Protein AF-A0AA90TBT5-F1 (afdb_monomer)

Radius of gyration: 23.02 Å; Cα contacts (8 Å, |Δi|>4): 401; chains: 1; bounding box: 60×41×62 Å

Foldseek 3Di:
DDFDDPVCLVQFEKFKKFWAQPVVRATAEIDIDGGGVQVVVLVVLVVDPDDAPVSVSSVVCVVVVHHIDMDTPDTPDHPVVNLVVRLAVLLQCPPPVNVVRHNYRPPDNGQCCPPPGDDDPVVVCLQVVAAAQPLPPDPWKEKEFELQPQCSVDPDLLVSQFWFADDDQVLQQRGQWYFYDYPQFTAWIWGFDPVGWDADPPDPDRGIGTDTDTDPPPVVCVNGHSHGYPDDDPPPPHRIDISD

Nearest PDB structures (foldseek):
  4rb4-assembly1_D  TM=5.861E-01  e=3.714E+00  Escherichia coli DEC13E
  4rb4-assembly1_B  TM=5.733E-01  e=3.493E+00  Escherichia coli DEC13E
  5zwo-assembly1_D  TM=4.087E-01  e=2.142E+00  Saccharomyces cerevisiae S288C
  4rap-assembly1_A  TM=5.956E-01  e=6.845E+00  Escherichia coli ETEC H10407
  5yww-assembly1_A  TM=4.067E-01  e=5.360E+00  Saccharolobus islandicus REY15A

pLDDT: mean 84.45, std 13.08, range [40.78, 98.0]

Mean predicted aligned error: 10.63 Å

Secondary structure (DSSP, 8-state):
-----HHHHHHS-EEEEEEE-TTT--EEEEEEESTTHHHHHHHHTTT--S--HHHHHHHHHHHTT---EEEEEEEEE-HHHHHHHHHHHHHHHHSTTTGGGB----SS--TTHHHHS---HHHHHHHHSPPBP-SSS-SS-EEEEE-TTTGGG-S-HHHHHHSSB-S-HHHHHT-SEEEEEETTEEEEEEEE-TT-SEE-TTSSS--EE--EEE---HHHHHHHTTPBPPPPPTT---SEEEE-

Sequence (244 aa):
MEVFSQKTQESIGFYVYLLINPLDNKIFYVGKGQKNRVFEHAKASLLDLETNDKLDIIREIIAKGQKVKYYILRHGLSEKEAFIVESSFIDFLTFRDFKSVANITNIIAGHHQWDKGIKSVGEIEQIYNCKLLDIHNKPHKLLCININKTYHRYTDIYEATRKSWVLNPDKANEADYVVAEYKGIIRAIFKVNSRGWYFYSKDQYNRYCFEGNRVEEKEICELYLDKKLPDKLKGSANPIRYLY

Structure (mmCIF, N/CA/C/O backbone):
data_AF-A0AA90TBT5-F1
#
_entry.id   AF-A0AA90TBT5-F1
#
loop_
_atom_site.group_PDB
_atom_site.id
_atom_site.type_symbol
_atom_site.label_atom_id
_atom_site.label_alt_id
_atom_site.label_comp_id
_atom_site.label_asym_id
_atom_site.label_entity_id
_atom_site.label_seq_id
_atom_site.pdbx_PDB_ins_code
_atom_site.Cartn_x
_atom_site.Cartn_y
_atom_site.Cartn_z
_atom_site.occupancy
_atom_site.B_iso_or_equiv
_atom_site.auth_seq_id
_atom_site.auth_comp_id
_atom_site.auth_asym_id
_atom_site.auth_atom_id
_atom_site.pdbx_PDB_model_num
ATOM 1 N N . MET A 1 1 ? -19.663 9.485 28.641 1.00 61.34 1 MET A N 1
ATOM 2 C CA . MET A 1 1 ? -18.918 9.253 27.382 1.00 61.34 1 MET A CA 1
ATOM 3 C C . MET A 1 1 ? -18.390 7.837 27.396 1.00 61.34 1 MET A C 1
ATOM 5 O O . MET A 1 1 ? -17.915 7.421 28.442 1.00 61.34 1 MET A O 1
ATOM 9 N N . GLU A 1 2 ? -18.442 7.127 26.271 1.00 82.38 2 GLU A N 1
ATOM 10 C CA . GLU A 1 2 ? -17.718 5.858 26.154 1.00 82.38 2 GLU A CA 1
ATOM 11 C C . GLU A 1 2 ? -16.214 6.148 26.157 1.00 82.38 2 GLU A C 1
ATOM 13 O O . GLU A 1 2 ? -15.723 6.970 25.373 1.00 82.38 2 GLU A O 1
ATOM 18 N N . VAL A 1 3 ? -15.538 5.560 27.140 1.00 91.75 3 VAL A N 1
ATOM 19 C CA . VAL A 1 3 ? -14.092 5.571 27.363 1.00 91.75 3 VAL A CA 1
ATOM 20 C C . VAL A 1 3 ? -13.726 4.248 28.024 1.00 91.75 3 VAL A C 1
ATOM 22 O O . VAL A 1 3 ? -14.523 3.664 28.759 1.00 91.75 3 VAL A O 1
ATOM 25 N N . PHE A 1 4 ? -12.510 3.780 27.790 1.00 94.31 4 PHE A N 1
ATOM 26 C CA . PHE A 1 4 ? -11.966 2.651 28.523 1.00 94.31 4 PHE A CA 1
ATOM 27 C C . PHE A 1 4 ? -11.607 3.059 29.951 1.00 94.31 4 PHE A C 1
ATOM 29 O O . PHE A 1 4 ? -11.189 4.192 30.206 1.00 94.31 4 PHE A O 1
ATOM 36 N N . SER A 1 5 ? -11.701 2.105 30.880 1.00 95.88 5 SER A N 1
ATOM 37 C CA . SER A 1 5 ? -11.167 2.283 32.233 1.00 95.88 5 SER A CA 1
ATOM 38 C C . SER A 1 5 ? -9.661 2.562 32.188 1.00 95.88 5 SER A C 1
ATOM 40 O O . SER A 1 5 ? -8.983 2.144 31.246 1.00 95.88 5 SER A O 1
ATOM 42 N N . GLN A 1 6 ? -9.117 3.228 33.207 1.00 95.50 6 GLN A N 1
ATOM 43 C CA . GLN A 1 6 ? -7.681 3.515 33.272 1.00 95.50 6 GLN A CA 1
ATOM 44 C C . GLN A 1 6 ? -6.831 2.238 33.153 1.00 95.50 6 GLN A C 1
ATOM 46 O O . GLN A 1 6 ? -5.957 2.161 32.293 1.00 95.50 6 GLN A O 1
ATOM 51 N N . LYS A 1 7 ? -7.182 1.192 33.913 1.00 96.62 7 LYS A N 1
ATOM 52 C CA . LYS A 1 7 ? -6.514 -0.117 33.848 1.00 96.62 7 LYS A CA 1
ATOM 53 C C . LYS A 1 7 ? -6.535 -0.709 32.437 1.00 96.62 7 LYS A C 1
ATOM 55 O O . LYS A 1 7 ? -5.543 -1.271 31.975 1.00 96.62 7 LYS A O 1
ATOM 60 N N . THR A 1 8 ? -7.657 -0.575 31.729 1.00 96.44 8 THR A N 1
ATOM 61 C CA . THR A 1 8 ? -7.766 -1.022 30.335 1.00 96.44 8 THR A CA 1
ATOM 62 C C . THR A 1 8 ? -6.864 -0.198 29.423 1.00 96.44 8 THR A C 1
ATOM 64 O O . THR A 1 8 ? -6.151 -0.784 28.619 1.00 96.44 8 THR A O 1
ATOM 67 N N . GLN A 1 9 ? -6.850 1.132 29.550 1.00 95.62 9 GLN A N 1
ATOM 68 C CA . GLN A 1 9 ? -5.999 2.004 28.729 1.00 95.62 9 GLN A CA 1
ATOM 69 C C . GLN A 1 9 ? -4.506 1.687 28.890 1.00 95.62 9 GLN A C 1
ATOM 71 O O . GLN A 1 9 ? -3.767 1.749 27.909 1.00 95.62 9 GLN A O 1
ATOM 76 N N . GLU A 1 10 ? -4.083 1.328 30.102 1.00 94.50 10 GLU A N 1
ATOM 77 C CA . GLU A 1 10 ? -2.707 0.925 30.416 1.00 94.50 10 GLU A CA 1
ATOM 78 C C . GLU A 1 10 ? -2.367 -0.472 29.867 1.00 94.50 10 GLU A C 1
ATOM 80 O O . GLU A 1 10 ? -1.241 -0.702 29.436 1.00 94.50 10 GLU A O 1
ATOM 85 N N . SER A 1 11 ? -3.340 -1.390 29.820 1.00 96.31 11 SER A N 1
ATOM 86 C CA . SER A 1 11 ? -3.105 -2.799 29.459 1.00 96.31 11 SER A CA 1
ATOM 87 C C . SER A 1 11 ? -3.357 -3.135 27.985 1.00 96.31 11 SER A C 1
ATOM 89 O O . SER A 1 11 ? -2.813 -4.111 27.477 1.00 96.31 11 SER A O 1
ATOM 91 N N . ILE A 1 12 ? -4.216 -2.381 27.286 1.00 95.56 12 ILE A N 1
ATOM 92 C CA . ILE A 1 12 ? -4.739 -2.780 25.965 1.00 95.56 12 ILE A CA 1
ATOM 93 C C . ILE A 1 12 ? -3.672 -2.778 24.856 1.00 95.56 12 ILE A C 1
ATOM 95 O O . ILE A 1 12 ? -3.877 -3.408 23.819 1.00 95.56 12 ILE A O 1
ATOM 99 N N . GLY A 1 13 ? -2.541 -2.090 25.059 1.00 96.38 13 GLY A N 1
ATOM 100 C CA . GLY A 1 13 ? -1.515 -1.897 24.031 1.00 96.38 13 GLY A CA 1
ATOM 101 C C . GLY A 1 13 ? -2.061 -1.191 22.784 1.00 96.38 13 GLY A C 1
ATOM 102 O O . GLY A 1 13 ? -3.056 -0.461 22.857 1.00 96.38 13 GLY A O 1
ATOM 103 N N . PHE A 1 14 ? -1.424 -1.409 21.630 1.00 97.62 14 PHE A N 1
ATOM 104 C CA . PHE A 1 14 ? -2.055 -1.076 20.353 1.00 97.62 14 PHE A CA 1
ATOM 105 C C . PHE A 1 14 ? -3.111 -2.125 20.004 1.00 97.62 14 PHE A C 1
ATOM 107 O O . PHE A 1 14 ? -3.017 -3.302 20.365 1.00 97.62 14 PHE A O 1
ATOM 114 N N . TYR A 1 15 ? -4.129 -1.687 19.279 1.00 97.56 15 TYR A N 1
ATOM 115 C CA . TYR A 1 15 ? -5.233 -2.528 18.855 1.00 97.56 15 TYR A CA 1
ATOM 116 C C . TYR A 1 15 ? -5.754 -2.107 17.483 1.00 97.56 15 TYR A C 1
ATOM 118 O O . TYR A 1 15 ? -5.554 -0.973 17.047 1.00 97.56 15 TYR A O 1
ATOM 126 N N . VAL A 1 16 ? -6.457 -3.024 16.825 1.00 96.75 16 VAL A N 1
ATOM 127 C CA . VAL A 1 16 ? -7.258 -2.765 15.623 1.00 96.75 16 VAL A CA 1
ATOM 128 C C . VAL A 1 16 ? -8.728 -2.860 16.004 1.00 96.75 16 VAL A C 1
ATOM 130 O O . VAL A 1 16 ? -9.118 -3.741 16.773 1.00 96.75 16 VAL A O 1
ATOM 133 N N . TYR A 1 17 ? -9.539 -1.938 15.500 1.00 94.88 17 TYR A N 1
ATOM 134 C CA . TYR A 1 17 ? -10.958 -1.822 15.800 1.00 94.88 17 TYR A CA 1
ATOM 135 C C . TYR A 1 17 ? -11.800 -1.690 14.531 1.00 94.88 17 TYR A C 1
ATOM 137 O O . TYR A 1 17 ? -11.321 -1.255 13.483 1.00 94.88 17 TYR A O 1
ATOM 145 N N . LEU A 1 18 ? -13.072 -2.060 14.658 1.00 93.44 18 LEU A N 1
ATOM 146 C CA . LEU A 1 18 ? -14.101 -1.953 13.630 1.00 93.44 18 LEU A CA 1
ATOM 147 C C . LEU A 1 18 ? -15.194 -0.993 14.102 1.00 93.44 18 LEU A C 1
ATOM 149 O O . LEU A 1 18 ? -15.598 -1.049 15.269 1.00 93.44 18 LEU A O 1
ATOM 153 N N . LEU A 1 19 ? -15.702 -0.168 13.186 1.00 91.94 19 LEU A N 1
ATOM 154 C CA . LEU A 1 19 ? -16.969 0.542 13.359 1.00 91.94 19 LEU A CA 1
ATOM 155 C C . LEU A 1 19 ? -18.039 -0.131 12.500 1.00 91.94 19 LEU A C 1
ATOM 157 O O . LEU A 1 19 ? -17.840 -0.355 11.301 1.00 91.94 19 LEU A O 1
ATOM 161 N N . ILE A 1 20 ? -19.165 -0.457 13.130 1.00 91.25 20 ILE A N 1
ATOM 162 C CA . ILE A 1 20 ? -20.284 -1.156 12.495 1.00 91.25 20 ILE A CA 1
ATOM 163 C C . ILE A 1 20 ? -21.518 -0.261 12.524 1.00 91.25 20 ILE A C 1
ATOM 165 O O . ILE A 1 20 ? -21.861 0.313 13.566 1.00 91.25 20 ILE A O 1
ATOM 169 N N . ASN A 1 21 ? -22.186 -0.157 11.376 1.00 91.12 21 ASN A N 1
ATOM 170 C CA . ASN A 1 21 ? -23.449 0.550 11.256 1.00 91.12 21 ASN A CA 1
ATOM 171 C C . ASN A 1 21 ? -24.550 -0.335 11.870 1.00 91.12 21 ASN A C 1
ATOM 173 O O . ASN A 1 21 ? -24.784 -1.441 11.388 1.00 91.12 21 ASN A O 1
ATOM 177 N N . PRO A 1 22 ? -25.222 0.088 12.955 1.00 92.50 22 PRO A N 1
ATOM 178 C CA . PRO A 1 22 ? -26.249 -0.722 13.606 1.00 92.50 22 PRO A CA 1
ATOM 179 C C . PRO A 1 22 ? -27.507 -0.930 12.748 1.00 92.50 22 PRO A C 1
ATOM 181 O O . PRO A 1 22 ? -28.301 -1.804 13.084 1.00 92.50 22 PRO A O 1
ATOM 184 N N . LEU A 1 23 ? -27.701 -0.142 11.684 1.00 90.88 23 LEU A N 1
ATOM 185 C CA . LEU A 1 23 ? -28.895 -0.175 10.834 1.00 90.88 23 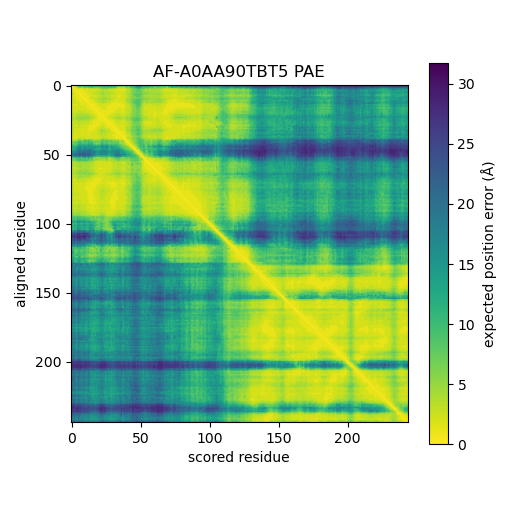LEU A CA 1
ATOM 186 C C . LEU A 1 23 ? -28.881 -1.356 9.855 1.00 90.88 23 LEU A C 1
ATOM 188 O O . LEU A 1 23 ? -29.928 -1.940 9.595 1.00 90.88 23 LEU A O 1
ATOM 192 N N . ASP A 1 24 ? -27.705 -1.718 9.337 1.00 90.19 24 ASP A N 1
ATOM 193 C CA . ASP A 1 24 ? -27.509 -2.825 8.388 1.00 90.19 24 ASP A CA 1
ATOM 194 C C . ASP A 1 24 ? -26.504 -3.885 8.883 1.00 90.19 24 ASP A C 1
ATOM 196 O O . ASP A 1 24 ? -26.284 -4.897 8.220 1.00 90.19 24 ASP A O 1
ATOM 200 N N . ASN A 1 25 ? -25.912 -3.671 10.064 1.00 89.06 25 ASN A N 1
ATOM 201 C CA . ASN A 1 25 ? -24.849 -4.478 10.668 1.00 89.06 25 ASN A CA 1
ATOM 202 C C . ASN A 1 25 ? -23.606 -4.663 9.780 1.00 89.06 25 ASN A C 1
ATOM 204 O O . ASN A 1 25 ? -22.862 -5.629 9.963 1.00 89.06 25 ASN A O 1
ATOM 208 N N . LYS A 1 26 ? -23.332 -3.730 8.861 1.00 89.31 26 LYS A N 1
ATOM 209 C CA . LYS A 1 26 ? -22.123 -3.761 8.031 1.00 89.31 26 LYS A CA 1
ATOM 210 C C . LYS A 1 26 ? -20.971 -2.997 8.664 1.00 89.31 26 LYS A C 1
ATOM 212 O O . LYS A 1 26 ? -21.142 -1.952 9.296 1.00 89.31 26 LYS A O 1
ATOM 217 N N . ILE A 1 27 ? -19.765 -3.521 8.453 1.00 90.38 27 ILE A N 1
ATOM 218 C CA . ILE A 1 27 ? -18.524 -2.813 8.769 1.00 90.38 27 ILE A CA 1
ATOM 219 C C . ILE A 1 27 ? -18.400 -1.647 7.787 1.00 90.38 27 ILE A C 1
ATOM 221 O O . ILE A 1 27 ? -18.460 -1.859 6.574 1.00 90.38 27 ILE A O 1
ATOM 225 N N . PHE A 1 28 ? -18.209 -0.436 8.310 1.00 88.69 28 PHE A N 1
ATOM 226 C CA . PHE A 1 28 ? -17.965 0.751 7.485 1.00 88.69 28 PHE A CA 1
ATOM 227 C C . PHE A 1 28 ? -16.598 1.393 7.731 1.00 88.69 28 PHE A C 1
ATOM 229 O O . PHE A 1 28 ? -16.160 2.221 6.939 1.00 88.69 28 PHE A O 1
ATOM 236 N N . TYR A 1 29 ? -15.887 1.002 8.792 1.00 88.88 29 TYR A N 1
ATOM 237 C CA . TYR A 1 29 ? -14.548 1.519 9.060 1.00 88.88 29 TYR A CA 1
ATOM 238 C C . TYR A 1 29 ? -13.678 0.508 9.804 1.00 88.88 29 TYR A C 1
ATOM 240 O O . TYR A 1 29 ? -14.147 -0.171 10.722 1.00 88.88 29 TYR A O 1
ATOM 248 N N . VAL A 1 30 ? -12.398 0.465 9.439 1.00 91.19 30 VAL A N 1
ATOM 249 C CA . VAL A 1 30 ? -11.336 -0.252 10.160 1.00 91.19 30 VAL A CA 1
ATOM 250 C C . VAL A 1 30 ? -10.255 0.746 10.536 1.00 91.19 30 VAL A C 1
ATOM 252 O O . VAL A 1 30 ? -9.852 1.554 9.701 1.00 91.19 30 VAL A O 1
ATOM 255 N N . GLY A 1 31 ? -9.769 0.690 11.772 1.00 90.81 31 GLY A N 1
ATOM 256 C CA . GLY A 1 31 ? -8.673 1.551 12.202 1.00 90.81 31 GLY A CA 1
ATOM 257 C C . GLY A 1 31 ? -7.796 0.916 13.268 1.00 90.81 31 GLY A C 1
ATOM 258 O O . GLY A 1 31 ? -8.235 0.032 14.004 1.00 90.81 31 GLY A O 1
ATOM 259 N N . LYS A 1 32 ? -6.561 1.399 13.403 1.00 93.56 32 LYS A N 1
ATOM 260 C CA . LYS A 1 32 ? -5.702 1.117 14.561 1.00 93.56 32 LYS A CA 1
ATOM 261 C C . LYS A 1 32 ? -5.731 2.233 15.599 1.00 93.56 32 LYS A C 1
ATOM 263 O O . LYS A 1 32 ? -5.906 3.420 15.289 1.00 93.56 32 LYS A O 1
ATOM 268 N N . GLY A 1 33 ? -5.509 1.870 16.857 1.00 93.44 33 GLY A N 1
ATOM 269 C CA . GLY A 1 33 ? -5.370 2.848 17.920 1.00 93.44 33 GLY A CA 1
ATOM 270 C C . GLY A 1 33 ? -4.787 2.344 19.225 1.00 93.44 33 GLY A C 1
ATOM 271 O O . GLY A 1 33 ? -4.387 1.193 19.352 1.00 93.44 33 GLY A O 1
ATOM 272 N N . GLN A 1 34 ? -4.711 3.269 20.177 1.00 94.62 34 GLN A N 1
ATOM 273 C CA . GLN A 1 34 ? -4.265 3.058 21.548 1.00 94.62 34 GLN A CA 1
ATOM 274 C C . GLN A 1 34 ? -5.175 3.884 22.466 1.00 94.62 34 GLN A C 1
ATOM 276 O O . GLN A 1 34 ? -5.766 4.876 22.023 1.00 94.62 34 GLN A O 1
ATOM 281 N N . LYS A 1 35 ? -5.305 3.489 23.738 1.00 94.06 35 LYS A N 1
ATOM 282 C CA . LYS A 1 35 ? -6.181 4.159 24.717 1.00 94.06 35 LYS A CA 1
ATOM 283 C C . LYS A 1 35 ? -7.597 4.345 24.140 1.00 94.06 35 LYS A C 1
ATOM 285 O O . LYS A 1 35 ? -8.161 3.392 23.611 1.00 94.06 35 LYS A O 1
ATOM 290 N N . ASN A 1 36 ? -8.159 5.552 24.186 1.00 93.94 36 ASN A N 1
ATOM 291 C CA . ASN A 1 36 ? -9.541 5.850 23.793 1.00 93.94 36 ASN A CA 1
ATOM 292 C C . ASN A 1 36 ? -9.740 6.193 22.309 1.00 93.94 36 ASN A C 1
ATOM 294 O O . ASN A 1 36 ? -10.838 6.610 21.937 1.00 93.94 36 ASN A O 1
ATOM 298 N N . ARG A 1 37 ? -8.729 5.993 21.453 1.00 90.69 37 ARG A N 1
ATOM 299 C CA . ARG A 1 37 ? -8.780 6.400 20.038 1.00 90.69 37 ARG A CA 1
ATOM 300 C C . ARG A 1 37 ? -10.013 5.890 19.283 1.00 90.69 37 ARG A C 1
ATOM 302 O O . ARG A 1 37 ? -10.565 6.637 18.483 1.00 90.69 37 ARG A O 1
ATOM 309 N N . VAL A 1 38 ? -10.475 4.667 19.561 1.00 90.56 38 VAL A N 1
ATOM 310 C CA . VAL A 1 38 ? -11.713 4.110 18.974 1.00 90.56 38 VAL A CA 1
ATOM 311 C C . VAL A 1 38 ? -12.943 4.997 19.213 1.00 90.56 38 VAL A C 1
ATOM 313 O O . VAL A 1 38 ? -13.759 5.171 18.312 1.00 90.56 38 VAL A O 1
ATOM 316 N N . PHE A 1 39 ? -13.046 5.619 20.391 1.00 89.19 39 PHE A N 1
ATOM 317 C CA . PHE A 1 39 ? -14.159 6.499 20.756 1.00 89.19 39 PHE A CA 1
ATOM 318 C C . PHE A 1 39 ? -13.947 7.935 20.273 1.00 89.19 39 PHE A C 1
ATOM 320 O O . PHE A 1 39 ? -14.907 8.625 19.943 1.00 89.19 39 PHE A O 1
ATOM 327 N N . GLU A 1 40 ? -12.700 8.410 20.254 1.00 82.25 40 GLU A N 1
ATOM 328 C CA . GLU A 1 40 ? -12.351 9.749 19.762 1.00 82.25 40 GLU A CA 1
ATOM 329 C C . GLU A 1 40 ? -12.669 9.889 18.273 1.00 82.25 40 GLU A C 1
ATOM 331 O O . GLU A 1 40 ? -13.201 10.914 17.851 1.00 82.25 40 GLU A O 1
ATOM 336 N N . HIS A 1 41 ? -12.423 8.837 17.489 1.00 68.38 41 HIS A N 1
ATOM 337 C CA . HIS A 1 41 ? -12.632 8.857 16.044 1.00 68.38 41 HIS A CA 1
ATOM 338 C C . HIS A 1 41 ? -14.106 9.040 15.647 1.00 68.38 41 HIS A C 1
ATOM 340 O O . HIS A 1 41 ? -14.392 9.703 14.654 1.00 68.38 41 HIS A O 1
ATOM 346 N N . ALA A 1 42 ? -15.033 8.503 16.447 1.00 65.12 42 ALA A N 1
ATOM 347 C CA . ALA A 1 42 ? -16.475 8.691 16.275 1.00 65.12 42 ALA A CA 1
ATOM 348 C C . ALA A 1 42 ? -17.022 9.972 16.934 1.00 65.12 42 ALA A C 1
ATOM 350 O O . ALA A 1 42 ? -18.201 10.291 16.781 1.00 65.12 42 ALA A O 1
ATOM 351 N N . LYS A 1 43 ? -16.193 10.708 17.687 1.00 66.88 43 LYS A N 1
ATOM 352 C CA . LYS A 1 43 ? -16.553 12.013 18.267 1.00 66.88 43 LYS A CA 1
ATOM 353 C C . LYS A 1 43 ? -16.047 13.177 17.432 1.00 66.88 43 LYS A C 1
ATOM 355 O O . LYS A 1 43 ? -16.790 14.134 17.253 1.00 66.88 43 LYS A O 1
ATOM 360 N N . ALA A 1 44 ? -14.821 13.094 16.908 1.00 59.75 44 ALA A N 1
ATOM 361 C CA . ALA A 1 44 ? -14.264 14.106 16.005 1.00 59.75 44 ALA A CA 1
ATOM 362 C C . ALA A 1 44 ? -15.210 14.380 14.822 1.00 59.75 44 ALA A C 1
ATOM 364 O O . ALA A 1 44 ? -15.381 15.517 14.403 1.00 59.75 44 ALA A O 1
ATOM 365 N N . SER A 1 45 ? -15.939 13.349 14.393 1.00 53.62 45 SER A N 1
ATOM 366 C CA . SER A 1 45 ? -16.973 13.400 13.364 1.00 53.62 45 SER A CA 1
ATOM 367 C C . SER A 1 45 ? -18.196 14.282 13.641 1.00 53.62 45 SER A C 1
ATOM 369 O O . SER A 1 45 ? -18.951 14.561 12.714 1.00 53.62 45 SER A O 1
ATOM 371 N N . LEU A 1 46 ? -18.426 14.697 14.890 1.00 55.59 46 LEU A N 1
ATOM 372 C CA . LEU A 1 46 ? -19.533 15.587 15.268 1.00 55.59 46 LEU A CA 1
ATOM 373 C C . LEU A 1 46 ? -19.161 17.073 15.212 1.00 55.59 46 LEU A C 1
ATOM 375 O O . LEU A 1 46 ? -20.053 17.913 15.190 1.00 55.59 46 LEU A O 1
ATOM 379 N N . LEU A 1 47 ? -17.865 17.388 15.235 1.00 55.31 47 LEU A N 1
ATOM 380 C CA . LEU A 1 47 ? -17.348 18.759 15.289 1.00 55.31 47 LEU A CA 1
ATOM 381 C C . LEU A 1 47 ? -16.817 19.240 13.935 1.00 55.31 47 LEU A C 1
ATOM 383 O O . LEU A 1 47 ? -16.631 20.439 13.749 1.00 55.31 47 LEU A O 1
ATOM 387 N N . ASP A 1 48 ? -16.578 18.313 13.007 1.00 52.91 48 ASP A N 1
ATOM 388 C CA . ASP A 1 48 ? -15.995 18.603 11.704 1.00 52.91 48 ASP A CA 1
ATOM 389 C C . ASP A 1 48 ? -17.076 18.944 10.666 1.00 52.91 48 ASP A C 1
ATOM 391 O O . ASP A 1 48 ? -18.055 18.204 10.507 1.00 52.91 48 ASP A O 1
ATOM 395 N N . LEU A 1 49 ? -16.907 20.077 9.977 1.00 51.81 49 LEU A N 1
ATOM 396 C CA . LEU A 1 49 ? -17.806 20.563 8.917 1.00 51.81 49 LEU A CA 1
ATOM 397 C C . LEU A 1 49 ? -17.420 20.023 7.533 1.00 51.81 49 LEU A C 1
ATOM 399 O O . LEU A 1 49 ? -18.229 20.103 6.609 1.00 51.81 49 LEU A O 1
ATOM 403 N N . GLU A 1 50 ? -16.220 19.456 7.381 1.00 51.97 50 GLU A N 1
ATOM 404 C CA . GLU A 1 50 ? -15.810 18.810 6.135 1.00 51.97 50 GLU A CA 1
ATOM 405 C C . GLU A 1 50 ? -16.603 17.513 5.906 1.00 51.97 50 GLU A C 1
ATOM 407 O O . GLU A 1 50 ? -16.922 16.768 6.836 1.00 51.97 50 GLU A O 1
ATOM 412 N N . THR A 1 51 ? -16.981 17.255 4.654 1.00 52.12 51 THR A N 1
ATOM 413 C CA . THR A 1 51 ? -17.695 16.041 4.246 1.00 52.12 51 THR A CA 1
ATOM 414 C C . THR A 1 51 ? -16.703 14.926 3.924 1.00 52.12 51 THR A C 1
ATOM 416 O O . THR A 1 51 ? -15.727 15.104 3.199 1.00 52.12 51 THR A O 1
ATOM 419 N N . ASN A 1 52 ? -16.952 13.749 4.486 1.00 66.44 52 ASN A N 1
ATOM 420 C CA . ASN A 1 52 ? -16.207 12.517 4.252 1.00 66.44 52 ASN A CA 1
ATOM 421 C C . ASN A 1 52 ? -17.205 11.371 4.451 1.00 66.44 52 ASN A C 1
ATOM 423 O O . ASN A 1 52 ? -17.911 11.376 5.458 1.00 66.44 52 ASN A O 1
ATOM 427 N N . ASP A 1 53 ? -17.226 10.386 3.548 1.00 72.19 53 ASP A N 1
ATOM 428 C CA . ASP A 1 53 ? -18.165 9.249 3.541 1.00 72.19 53 ASP A CA 1
ATOM 429 C C . ASP A 1 53 ? -18.363 8.587 4.922 1.00 72.19 53 ASP A C 1
ATOM 431 O O . ASP A 1 53 ? -19.469 8.204 5.301 1.00 72.19 53 ASP A O 1
ATOM 435 N N . LYS A 1 54 ? -17.300 8.493 5.730 1.00 77.31 54 LYS A N 1
ATOM 436 C CA . LYS A 1 54 ? -17.337 7.974 7.109 1.00 77.31 54 LYS A CA 1
ATOM 437 C C . LYS A 1 54 ? -18.218 8.822 8.030 1.00 77.31 54 LYS A C 1
ATOM 439 O O . LYS A 1 54 ? -18.930 8.290 8.879 1.00 77.31 54 LYS A O 1
ATOM 444 N N . LEU A 1 55 ? -18.091 10.144 7.926 1.00 77.38 55 LEU A N 1
ATOM 445 C CA . LEU A 1 55 ? -18.793 11.116 8.763 1.00 77.38 55 LEU A CA 1
ATOM 446 C C . LEU A 1 55 ? -20.286 11.087 8.477 1.00 77.38 55 LEU A C 1
ATOM 448 O O . LEU A 1 55 ? -21.085 11.130 9.410 1.00 77.38 55 LEU A O 1
ATOM 452 N N . ASP A 1 56 ? -20.647 10.949 7.207 1.00 82.75 56 ASP A N 1
ATOM 453 C CA . ASP A 1 56 ? -22.040 10.924 6.781 1.00 82.75 56 ASP A CA 1
ATOM 454 C C . ASP A 1 56 ? -22.758 9.675 7.302 1.00 82.75 56 ASP A C 1
ATOM 456 O O . ASP A 1 56 ? -23.862 9.792 7.837 1.00 82.75 56 ASP A O 1
ATOM 460 N N . ILE A 1 57 ? -22.089 8.514 7.316 1.00 86.06 57 ILE A N 1
ATOM 461 C CA . ILE A 1 57 ? -22.618 7.300 7.964 1.00 86.06 57 ILE A CA 1
ATOM 462 C C . ILE A 1 57 ? -22.839 7.522 9.467 1.00 86.06 57 ILE A C 1
ATOM 464 O O . ILE A 1 57 ? -23.890 7.171 10.002 1.00 86.06 57 ILE A O 1
ATOM 468 N N . ILE A 1 58 ? -21.876 8.122 10.178 1.00 86.12 58 ILE A N 1
ATOM 469 C CA . ILE A 1 58 ? -22.015 8.376 11.623 1.00 86.12 58 ILE A CA 1
ATOM 470 C C . ILE A 1 58 ? -23.175 9.345 11.897 1.00 86.12 58 ILE A C 1
ATOM 472 O O . ILE A 1 58 ? -23.973 9.101 12.806 1.00 86.12 58 ILE A O 1
ATOM 476 N N . ARG A 1 59 ? -23.298 10.418 11.106 1.00 85.81 59 ARG A N 1
ATOM 477 C CA . ARG A 1 59 ? -24.403 11.384 11.206 1.00 85.81 59 ARG A CA 1
ATOM 478 C C . ARG A 1 59 ? -25.753 10.713 10.951 1.00 85.81 59 ARG A C 1
ATOM 480 O O . ARG A 1 59 ? -26.684 10.959 11.714 1.00 85.81 59 ARG A O 1
ATOM 487 N N . GLU A 1 60 ? -25.854 9.828 9.959 1.00 89.31 60 GLU A N 1
ATOM 488 C CA . GLU A 1 60 ? -27.080 9.069 9.672 1.00 89.31 60 GLU A CA 1
ATOM 489 C C . GLU A 1 60 ? -27.494 8.176 10.854 1.00 89.31 60 GLU A C 1
ATOM 491 O O . GLU A 1 60 ? -28.658 8.172 11.263 1.00 89.31 60 GLU A O 1
ATOM 496 N N . ILE A 1 61 ? -26.536 7.451 11.441 1.00 89.56 61 ILE A N 1
ATOM 497 C CA . ILE A 1 61 ? -26.768 6.584 12.606 1.00 89.56 61 ILE A CA 1
ATOM 498 C C . ILE A 1 61 ? -27.332 7.400 13.776 1.00 89.56 61 ILE A C 1
ATOM 500 O O . ILE A 1 61 ? -28.325 7.003 14.391 1.00 89.56 61 ILE A O 1
ATOM 504 N N . ILE A 1 62 ? -26.726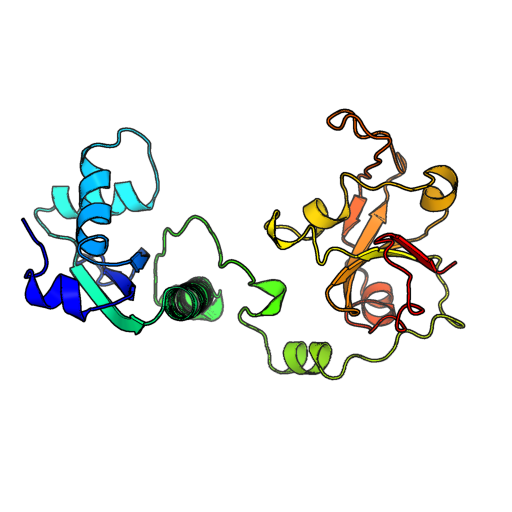 8.556 14.057 1.00 87.75 62 ILE A N 1
ATOM 505 C CA . ILE A 1 62 ? -27.130 9.439 15.159 1.00 87.75 62 ILE A CA 1
ATOM 506 C C . ILE A 1 62 ? -28.492 10.083 14.883 1.00 87.75 62 ILE A C 1
ATOM 508 O O . ILE A 1 62 ? -29.323 10.139 15.788 1.00 87.75 62 ILE A O 1
ATOM 512 N N . ALA A 1 63 ? -28.761 10.510 13.645 1.00 88.44 63 ALA A N 1
ATOM 513 C CA . ALA A 1 63 ? -30.051 11.078 13.246 1.00 88.44 63 ALA A CA 1
ATOM 514 C C . ALA A 1 63 ? -31.216 10.092 13.450 1.00 88.44 63 ALA A C 1
ATOM 516 O O . ALA A 1 63 ? -32.329 10.506 13.763 1.00 88.44 63 ALA A O 1
ATOM 517 N N . LYS A 1 64 ? -30.955 8.782 13.347 1.00 92.69 64 LYS A N 1
ATOM 518 C CA . LYS A 1 64 ? -31.922 7.711 13.651 1.00 92.69 64 LYS A CA 1
ATOM 519 C C . LYS A 1 64 ? -31.967 7.319 15.136 1.00 92.69 64 LYS A C 1
ATOM 521 O O . LYS A 1 64 ? -32.565 6.302 15.485 1.00 92.69 64 LYS A O 1
ATOM 526 N N . GLY A 1 65 ? -31.325 8.089 16.017 1.00 90.25 65 GLY A N 1
ATOM 527 C CA . GLY A 1 65 ? -31.282 7.842 17.461 1.00 90.25 65 GLY A CA 1
ATOM 528 C C . GLY A 1 65 ? -30.453 6.619 17.869 1.00 90.25 65 GLY A C 1
ATOM 529 O O . GLY A 1 65 ? -30.561 6.157 19.004 1.00 90.25 65 GLY A O 1
ATOM 530 N N . GLN A 1 66 ? -29.642 6.073 16.958 1.00 91.62 66 GLN A N 1
ATOM 531 C CA . GLN A 1 66 ? -28.790 4.912 17.202 1.00 91.62 66 GLN A CA 1
ATOM 532 C C . GLN A 1 66 ? -27.359 5.343 17.550 1.00 91.62 66 GLN A C 1
ATOM 534 O O . GLN A 1 66 ? -26.967 6.501 17.403 1.00 91.62 66 GLN A O 1
ATOM 539 N N . LYS A 1 67 ? -26.554 4.389 18.026 1.00 88.94 67 LYS A N 1
ATOM 540 C CA . LYS A 1 67 ? -25.129 4.590 18.318 1.00 88.94 67 LYS A CA 1
ATOM 541 C C . LYS A 1 67 ? -24.276 3.680 17.449 1.00 88.94 67 LYS A C 1
ATOM 543 O O . LYS A 1 67 ? -24.628 2.523 17.228 1.00 88.94 67 LYS A O 1
ATOM 548 N N . VAL A 1 68 ? -23.135 4.197 17.000 1.00 89.88 68 VAL A N 1
ATOM 549 C CA . VAL A 1 68 ? -22.113 3.401 16.310 1.00 89.88 68 VAL A CA 1
ATOM 550 C C . VAL A 1 68 ? -21.686 2.243 17.213 1.00 89.88 68 VAL A C 1
ATOM 552 O O . VAL A 1 68 ? -21.443 2.446 18.402 1.00 89.88 68 VAL A O 1
ATOM 555 N N . LYS A 1 69 ? -21.594 1.031 16.657 1.00 92.19 69 LYS A N 1
ATOM 556 C CA . LYS A 1 69 ? -21.073 -0.133 17.380 1.00 92.19 69 LYS A CA 1
ATOM 557 C C . LYS A 1 69 ? -19.557 -0.205 17.202 1.00 92.19 69 LYS A C 1
ATOM 559 O O . LYS A 1 69 ? -19.068 -0.158 16.073 1.00 92.19 69 LYS A O 1
ATOM 564 N N . TYR A 1 70 ? -18.836 -0.371 18.308 1.00 92.81 70 TYR A N 1
ATOM 565 C CA . TYR A 1 70 ? -17.379 -0.504 18.334 1.00 92.81 70 TYR A CA 1
ATOM 566 C C . TYR A 1 70 ? -16.991 -1.941 18.662 1.00 92.81 70 TYR A C 1
ATOM 568 O O . TYR A 1 70 ? -17.462 -2.496 19.654 1.00 92.81 70 TYR A O 1
ATOM 576 N N . TYR A 1 71 ? -16.083 -2.519 17.882 1.00 94.56 71 TYR A N 1
ATOM 577 C CA . TYR A 1 71 ? -15.486 -3.816 18.197 1.00 94.56 71 TYR A CA 1
ATOM 578 C C . TYR A 1 71 ? -13.971 -3.716 18.176 1.00 94.56 71 TYR A C 1
ATOM 580 O O . TYR A 1 71 ? -13.396 -3.151 17.250 1.00 94.56 71 TYR A O 1
ATOM 588 N N . ILE A 1 72 ? -13.320 -4.295 19.182 1.00 96.00 72 ILE A N 1
ATOM 589 C CA . ILE A 1 72 ? -11.873 -4.495 19.170 1.00 96.00 72 ILE A CA 1
ATOM 590 C C . ILE A 1 72 ? -11.600 -5.829 18.487 1.00 96.00 72 ILE A C 1
ATOM 592 O O . ILE A 1 72 ? -11.924 -6.887 19.018 1.00 96.00 72 ILE A O 1
ATOM 596 N N . LEU A 1 73 ? -11.017 -5.764 17.296 1.00 95.62 73 LEU A N 1
ATOM 597 C CA . LEU A 1 73 ? -10.710 -6.926 16.471 1.00 95.62 73 LEU A CA 1
ATOM 598 C C . LEU A 1 73 ? -9.520 -7.709 17.033 1.00 95.62 73 LEU A C 1
ATOM 600 O O . LEU A 1 73 ? -9.543 -8.935 17.123 1.00 95.62 73 LEU A O 1
ATOM 604 N N . ARG A 1 74 ? -8.471 -6.985 17.433 1.00 97.50 74 ARG A N 1
ATOM 605 C CA . ARG A 1 74 ? -7.274 -7.540 18.074 1.00 97.50 74 ARG A CA 1
ATOM 606 C C . ARG A 1 74 ? -6.615 -6.469 18.939 1.00 97.50 74 ARG A C 1
ATOM 608 O O . ARG A 1 74 ? -6.621 -5.307 18.555 1.00 97.50 74 ARG A O 1
ATOM 615 N N . HIS A 1 75 ? -6.052 -6.849 20.083 1.00 97.56 75 HIS A N 1
ATOM 616 C CA . HIS A 1 75 ? -5.410 -5.951 21.050 1.00 97.56 75 HIS A CA 1
ATOM 617 C C . HIS A 1 75 ? -4.149 -6.589 21.642 1.00 97.56 75 HIS A C 1
ATOM 619 O O . HIS A 1 75 ? -3.887 -7.766 21.392 1.00 97.56 75 HIS A O 1
ATOM 625 N N . GLY A 1 76 ? -3.405 -5.829 22.450 1.00 97.12 76 GLY A N 1
ATOM 626 C CA . GLY A 1 76 ? -2.127 -6.254 23.026 1.00 97.12 76 GLY A CA 1
ATOM 627 C C . GLY A 1 76 ? -0.992 -6.261 22.004 1.00 97.12 76 GLY A C 1
ATOM 628 O O . GLY A 1 76 ? -0.014 -6.976 22.184 1.00 97.12 76 GLY A O 1
ATOM 629 N N . LEU A 1 77 ? -1.146 -5.509 20.915 1.00 96.94 77 LEU A N 1
ATOM 630 C CA . LEU A 1 77 ? -0.204 -5.472 19.806 1.00 96.94 77 LEU A CA 1
ATOM 631 C C . LEU A 1 77 ? 0.864 -4.399 20.040 1.00 96.94 77 LEU A C 1
ATOM 633 O O . LEU A 1 77 ? 0.630 -3.388 20.714 1.00 96.94 77 LEU A O 1
ATOM 637 N N . SER A 1 78 ? 2.014 -4.575 19.400 1.00 95.81 78 SER A N 1
ATOM 638 C CA . SER A 1 78 ? 2.895 -3.464 19.043 1.00 95.81 78 SER A CA 1
ATOM 639 C C . SER A 1 78 ? 2.263 -2.607 17.939 1.00 95.81 78 SER A C 1
ATOM 641 O O . SER A 1 78 ? 1.370 -3.046 17.210 1.00 95.81 78 SER A O 1
ATOM 643 N N . GLU A 1 79 ? 2.750 -1.379 17.756 1.00 91.88 79 GLU A N 1
ATOM 644 C CA . GLU A 1 79 ? 2.252 -0.513 16.681 1.00 91.88 79 GLU A CA 1
ATOM 645 C C . GLU A 1 79 ? 2.431 -1.141 15.291 1.00 91.88 79 GLU A C 1
ATOM 647 O O . GLU A 1 79 ? 1.538 -1.053 14.446 1.00 91.88 79 GLU A O 1
ATOM 652 N N . LYS A 1 80 ? 3.573 -1.802 15.061 1.00 88.75 80 LYS A N 1
ATOM 653 C CA . LYS A 1 80 ? 3.887 -2.460 13.787 1.00 88.75 80 LYS A CA 1
ATOM 654 C C . LYS A 1 80 ? 2.936 -3.621 13.504 1.00 88.75 80 LYS A C 1
ATOM 656 O O . LYS A 1 80 ? 2.497 -3.780 12.369 1.00 88.75 80 LYS A O 1
ATOM 661 N N . GLU A 1 81 ? 2.616 -4.422 14.515 1.00 93.81 81 GLU A N 1
ATOM 662 C CA . GLU A 1 81 ? 1.636 -5.503 14.377 1.00 93.81 81 GLU A CA 1
ATOM 663 C C . GLU A 1 81 ? 0.237 -4.945 14.123 1.00 93.81 81 GLU A C 1
ATOM 665 O O . GLU A 1 81 ? -0.432 -5.402 13.201 1.00 93.81 81 GLU A O 1
ATOM 670 N N . ALA A 1 82 ? -0.185 -3.916 14.867 1.00 92.25 82 ALA A N 1
ATOM 671 C CA . ALA A 1 82 ? -1.477 -3.269 14.645 1.00 92.25 82 ALA A CA 1
ATOM 672 C C . ALA A 1 82 ? -1.596 -2.697 13.227 1.00 92.25 82 ALA A C 1
ATOM 674 O O . ALA A 1 82 ? -2.644 -2.833 12.607 1.00 92.25 82 ALA A O 1
ATOM 675 N N . PHE A 1 83 ? -0.514 -2.128 12.689 1.00 86.69 83 PHE A N 1
ATOM 676 C CA . PHE A 1 83 ? -0.454 -1.668 11.303 1.00 86.69 83 PHE A CA 1
ATOM 677 C C . PHE A 1 83 ? -0.630 -2.811 10.291 1.00 86.69 83 PHE A C 1
ATOM 679 O O . PHE A 1 83 ? -1.426 -2.680 9.368 1.00 86.69 83 PHE A O 1
ATOM 686 N N . ILE A 1 84 ? 0.058 -3.945 10.476 1.00 86.44 84 ILE A N 1
ATOM 687 C CA . ILE A 1 84 ? -0.073 -5.117 9.587 1.00 86.44 84 ILE A CA 1
ATOM 688 C C . ILE A 1 84 ? -1.491 -5.705 9.650 1.00 86.44 84 ILE A C 1
ATOM 690 O O . ILE A 1 84 ? -2.055 -6.078 8.621 1.00 86.44 84 ILE A O 1
ATOM 694 N N . VAL A 1 85 ? -2.079 -5.801 10.845 1.00 91.69 85 VAL A N 1
ATOM 695 C CA . VAL A 1 85 ? -3.444 -6.323 11.026 1.00 91.69 85 VAL A CA 1
ATOM 696 C C . VAL A 1 85 ? -4.471 -5.382 10.392 1.00 91.69 85 VAL A C 1
ATOM 698 O O . VAL A 1 85 ? -5.352 -5.847 9.673 1.00 91.69 85 VAL A O 1
ATOM 701 N N . GLU A 1 86 ? -4.342 -4.071 10.610 1.00 89.25 86 GLU A N 1
ATOM 702 C CA . GLU A 1 86 ? -5.198 -3.046 10.001 1.00 89.25 86 GLU A CA 1
ATOM 703 C C . GLU A 1 86 ? -5.137 -3.118 8.473 1.00 89.25 86 GLU A C 1
ATOM 705 O O . GLU A 1 86 ? -6.184 -3.233 7.834 1.00 89.25 86 GLU A O 1
ATOM 710 N N . SER A 1 87 ? -3.934 -3.124 7.887 1.00 83.69 87 SER A N 1
ATOM 711 C CA . SER A 1 87 ? -3.773 -3.190 6.431 1.00 83.69 87 SER A CA 1
ATOM 712 C C . SER A 1 87 ? -4.370 -4.473 5.854 1.00 83.69 87 SER A C 1
ATOM 714 O O . SER A 1 87 ? -5.087 -4.413 4.862 1.00 83.69 87 SER A O 1
ATOM 716 N N . SER A 1 88 ? -4.162 -5.615 6.518 1.00 87.44 88 SER A N 1
ATOM 717 C CA . SER A 1 88 ? -4.694 -6.909 6.066 1.00 87.44 88 SER A CA 1
ATOM 718 C C . SER A 1 88 ? -6.226 -6.937 6.052 1.00 87.44 88 SER A C 1
ATOM 720 O O . SER A 1 88 ? -6.827 -7.476 5.126 1.00 87.44 88 SER A O 1
ATOM 722 N N . PHE A 1 89 ? -6.877 -6.346 7.061 1.00 88.50 89 PHE A N 1
ATOM 723 C CA . PHE A 1 89 ? -8.340 -6.276 7.106 1.00 88.50 89 PHE A CA 1
ATOM 724 C C . PHE A 1 89 ? -8.912 -5.268 6.112 1.00 88.50 89 PHE A C 1
ATOM 726 O O . PHE A 1 89 ? -9.946 -5.544 5.509 1.00 88.50 89 PHE A O 1
ATOM 733 N N . ILE A 1 90 ? -8.253 -4.128 5.903 1.00 83.88 90 ILE A N 1
ATOM 734 C CA . ILE A 1 90 ? -8.651 -3.185 4.850 1.00 83.88 90 ILE A CA 1
ATOM 735 C C . ILE A 1 90 ? -8.545 -3.863 3.481 1.00 83.88 90 ILE A C 1
ATOM 737 O O . ILE A 1 90 ? -9.496 -3.798 2.702 1.00 83.88 90 ILE A O 1
ATOM 741 N N . ASP A 1 91 ? -7.444 -4.565 3.204 1.00 81.25 91 ASP A N 1
ATOM 742 C CA . ASP A 1 91 ? -7.265 -5.313 1.956 1.00 81.25 91 ASP A CA 1
ATOM 743 C C . ASP A 1 91 ? -8.369 -6.360 1.777 1.00 81.25 91 ASP A C 1
ATOM 745 O O . ASP A 1 91 ? -8.990 -6.418 0.719 1.00 81.25 91 ASP A O 1
ATOM 749 N N . PHE A 1 92 ? -8.681 -7.130 2.824 1.00 84.50 92 PHE A N 1
ATOM 750 C CA . PHE A 1 92 ? -9.760 -8.120 2.801 1.00 84.50 92 PHE A CA 1
ATOM 751 C C . PHE A 1 92 ? -11.129 -7.505 2.498 1.00 84.50 92 PHE A C 1
ATOM 753 O O . PHE A 1 92 ? -11.834 -7.987 1.619 1.00 84.50 92 PHE A O 1
ATOM 760 N N . LEU A 1 93 ? -11.500 -6.425 3.187 1.00 82.88 93 LEU A N 1
ATOM 761 C CA . LEU A 1 93 ? -12.822 -5.805 3.052 1.00 82.88 93 LEU A CA 1
ATOM 762 C C . LEU A 1 93 ? -12.969 -4.969 1.769 1.00 82.88 93 LEU A C 1
ATOM 764 O O . LEU A 1 93 ? -14.089 -4.753 1.310 1.00 82.88 93 LEU A O 1
ATOM 768 N N . THR A 1 94 ? -11.861 -4.492 1.189 1.00 76.75 94 THR A N 1
ATOM 769 C CA . THR A 1 94 ? -11.854 -3.803 -0.119 1.00 76.75 94 THR A CA 1
ATOM 770 C C . THR A 1 94 ? -11.782 -4.773 -1.295 1.00 76.75 94 THR A C 1
ATOM 772 O O . THR A 1 94 ? -12.078 -4.372 -2.424 1.00 76.75 94 THR A O 1
ATOM 775 N N . PHE A 1 95 ? -11.384 -6.029 -1.070 1.00 77.56 95 PHE A N 1
ATOM 776 C CA . PHE A 1 95 ? -11.210 -6.998 -2.143 1.00 77.56 95 PHE A CA 1
ATOM 777 C C . PHE A 1 95 ? -12.532 -7.252 -2.869 1.00 77.56 95 PHE A C 1
ATOM 779 O O . PHE A 1 95 ? -13.564 -7.508 -2.248 1.00 77.56 95 PHE A O 1
ATOM 786 N N . ARG A 1 96 ? -12.497 -7.193 -4.205 1.00 74.00 96 ARG A N 1
ATOM 787 C CA . ARG A 1 96 ? -13.691 -7.218 -5.063 1.00 74.00 96 ARG A CA 1
ATOM 788 C C . ARG A 1 96 ? -14.614 -8.402 -4.765 1.00 74.00 96 ARG A C 1
ATOM 790 O O . ARG A 1 96 ? -15.828 -8.212 -4.742 1.00 74.00 96 ARG A O 1
ATOM 797 N N . ASP A 1 97 ? -14.048 -9.573 -4.485 1.00 75.69 97 ASP A N 1
ATOM 798 C CA . ASP A 1 97 ? -14.821 -10.797 -4.245 1.00 75.69 97 ASP A CA 1
ATOM 799 C C . ASP A 1 97 ? -15.424 -10.859 -2.829 1.00 75.69 97 ASP A C 1
ATOM 801 O O . ASP A 1 97 ? -16.400 -11.571 -2.604 1.00 75.69 97 ASP A O 1
ATOM 805 N N . PHE A 1 98 ? -14.901 -10.072 -1.880 1.00 72.62 98 PHE A N 1
ATOM 806 C CA . PHE A 1 98 ? -15.385 -9.994 -0.493 1.00 72.62 98 PHE A CA 1
ATOM 807 C C . PHE A 1 98 ? -16.144 -8.697 -0.184 1.00 72.62 98 PHE A C 1
ATOM 809 O O . PHE A 1 98 ? -16.625 -8.503 0.934 1.00 72.62 98 PHE A O 1
ATOM 816 N N . LYS A 1 99 ? -16.324 -7.824 -1.182 1.00 69.19 99 LYS A N 1
ATOM 817 C CA . LYS A 1 99 ? -16.991 -6.524 -1.030 1.00 69.19 99 LYS A CA 1
ATOM 818 C C . LYS A 1 99 ? -18.434 -6.638 -0.525 1.00 69.19 99 LYS A C 1
ATOM 820 O O . LYS A 1 99 ? -18.949 -5.709 0.082 1.00 69.19 99 LYS A O 1
ATOM 825 N N . SER A 1 100 ? -19.104 -7.774 -0.726 1.00 70.94 100 SER A N 1
ATOM 826 C CA . SER A 1 100 ? -20.465 -7.996 -0.213 1.00 70.94 100 SER A CA 1
ATOM 827 C C . SER A 1 100 ? -20.557 -7.944 1.320 1.00 70.94 100 SER A C 1
ATOM 829 O O . SER A 1 100 ? -21.629 -7.653 1.856 1.00 70.94 100 SER A O 1
ATOM 831 N N . VAL A 1 101 ? -19.442 -8.180 2.020 1.00 69.12 101 VAL A N 1
ATOM 832 C CA . VAL A 1 101 ? -19.376 -8.290 3.483 1.00 69.12 101 VAL A CA 1
ATOM 833 C C . VAL A 1 101 ? -19.253 -6.918 4.170 1.00 69.12 101 VAL A C 1
ATOM 835 O O . VAL A 1 101 ? -19.526 -6.813 5.366 1.00 69.12 101 VAL A O 1
ATOM 838 N N . ALA A 1 102 ? -18.891 -5.844 3.450 1.00 68.12 102 ALA A N 1
ATOM 839 C CA . ALA A 1 102 ? -18.674 -4.527 4.058 1.00 68.12 102 ALA A CA 1
ATOM 840 C C . ALA A 1 102 ? -18.883 -3.331 3.113 1.00 68.12 102 ALA A C 1
ATOM 842 O O . ALA A 1 102 ? -18.681 -3.420 1.908 1.00 68.12 102 ALA A O 1
ATOM 843 N N . ASN A 1 103 ? -19.234 -2.180 3.694 1.00 75.25 103 ASN A N 1
ATOM 844 C CA . ASN A 1 103 ? -19.373 -0.890 3.009 1.00 75.25 103 ASN A CA 1
ATOM 845 C C . ASN A 1 103 ? -18.330 0.088 3.572 1.00 75.25 103 ASN A C 1
ATOM 847 O O . ASN A 1 103 ? -18.670 1.071 4.227 1.00 75.25 103 ASN A O 1
ATOM 851 N N . ILE A 1 104 ? -17.047 -0.237 3.402 1.00 77.38 104 ILE A N 1
ATOM 852 C CA . ILE A 1 104 ? -15.962 0.520 4.034 1.00 77.38 104 ILE A CA 1
ATOM 853 C C . ILE A 1 104 ? -15.714 1.878 3.373 1.00 77.38 104 ILE A C 1
ATOM 855 O O . ILE A 1 104 ? -15.656 1.989 2.152 1.00 77.38 104 ILE A O 1
ATOM 859 N N . THR A 1 105 ? -15.500 2.898 4.202 1.00 66.88 105 THR A N 1
ATOM 860 C CA . THR A 1 105 ? -15.231 4.287 3.792 1.00 66.88 105 THR A CA 1
ATOM 861 C C . THR A 1 105 ? -13.768 4.687 3.993 1.00 66.88 105 THR A C 1
ATOM 863 O O . THR A 1 105 ? -13.430 5.871 4.004 1.00 66.88 105 THR A O 1
ATOM 866 N N . ASN A 1 106 ? -12.877 3.725 4.251 1.00 66.38 106 ASN A N 1
ATOM 867 C CA . ASN A 1 106 ? -11.449 3.994 4.374 1.00 66.38 106 ASN A CA 1
ATOM 868 C C . ASN A 1 106 ? -10.934 4.555 3.034 1.00 66.38 106 ASN A C 1
ATOM 870 O O . ASN A 1 106 ? -10.853 3.831 2.050 1.00 66.38 106 ASN A O 1
ATOM 874 N N . ILE A 1 107 ? -10.557 5.839 3.016 1.00 52.59 107 ILE A N 1
ATOM 875 C CA . ILE A 1 107 ? -10.111 6.591 1.820 1.00 52.59 107 ILE A CA 1
ATOM 876 C C . ILE A 1 107 ? -8.794 6.037 1.226 1.00 52.59 107 ILE A C 1
ATOM 878 O O . ILE A 1 107 ? -8.370 6.423 0.142 1.00 52.59 107 ILE A O 1
ATOM 882 N N . ILE A 1 108 ? -8.141 5.092 1.903 1.00 51.22 108 ILE A N 1
ATOM 883 C CA . ILE A 1 108 ? -6.874 4.508 1.472 1.00 51.22 108 ILE A CA 1
ATOM 884 C C . ILE A 1 108 ? -7.065 2.995 1.376 1.00 51.22 108 ILE A C 1
ATOM 886 O O . ILE A 1 108 ? -7.069 2.297 2.391 1.00 51.22 108 ILE A O 1
ATOM 890 N N . ALA A 1 109 ? -7.234 2.501 0.145 1.00 48.88 109 ALA A N 1
ATOM 891 C CA . ALA A 1 109 ? -6.984 1.100 -0.176 1.00 48.88 109 ALA A CA 1
ATOM 892 C C . ALA A 1 109 ? -5.555 0.761 0.287 1.00 48.88 109 ALA A C 1
ATOM 894 O O . ALA A 1 109 ? -4.644 1.573 0.105 1.00 48.88 109 ALA A O 1
ATOM 895 N N . GLY A 1 110 ? -5.402 -0.352 1.004 1.00 46.09 110 GLY A N 1
ATOM 896 C CA . GLY A 1 110 ? -4.322 -0.590 1.957 1.00 46.09 110 GLY A CA 1
ATOM 897 C C . GLY A 1 110 ? -2.925 -0.196 1.471 1.00 46.09 110 GLY A C 1
ATOM 898 O O . GLY A 1 110 ? -2.486 -0.506 0.361 1.00 46.09 110 GLY A O 1
ATOM 899 N N . HIS A 1 111 ? -2.174 0.477 2.346 1.00 40.78 111 HIS A N 1
ATOM 900 C CA . HIS A 1 111 ? -0.736 0.624 2.157 1.00 40.78 111 HIS A CA 1
ATOM 901 C C . HIS A 1 111 ? -0.117 -0.761 1.884 1.00 40.78 111 HIS A C 1
ATOM 903 O O . HIS A 1 111 ? -0.316 -1.687 2.664 1.00 40.78 111 HIS A O 1
ATOM 909 N N . HIS A 1 112 ? 0.671 -0.876 0.807 1.00 49.94 112 HIS A N 1
ATOM 910 C CA . HIS A 1 112 ? 1.360 -2.099 0.354 1.00 49.94 112 HIS A CA 1
ATOM 911 C C . HIS A 1 112 ? 0.536 -3.142 -0.417 1.00 49.94 112 HIS A C 1
ATOM 913 O O . HIS A 1 112 ? 1.054 -4.243 -0.623 1.00 49.94 112 HIS A O 1
ATOM 919 N N . GLN A 1 113 ? -0.655 -2.810 -0.928 1.00 51.25 113 GLN A N 1
ATOM 920 C CA . GLN A 1 113 ? -1.508 -3.755 -1.670 1.00 51.25 113 GLN A CA 1
ATOM 921 C C . GLN A 1 113 ? -0.763 -4.517 -2.791 1.00 51.25 113 GLN A C 1
ATOM 923 O O . GLN A 1 113 ? -0.983 -5.705 -3.017 1.00 51.25 113 GLN A O 1
ATOM 928 N N . TRP A 1 114 ? 0.216 -3.875 -3.441 1.00 52.47 114 TRP A N 1
ATOM 929 C CA . TRP A 1 114 ? 1.034 -4.516 -4.473 1.00 52.47 114 TRP A CA 1
ATOM 930 C C . TRP A 1 114 ? 2.135 -5.462 -3.951 1.00 52.47 114 TRP A C 1
ATOM 932 O O . TRP A 1 114 ? 2.414 -6.465 -4.602 1.00 52.47 114 TRP A O 1
ATOM 942 N N . ASP A 1 115 ? 2.770 -5.184 -2.806 1.00 55.22 115 ASP A N 1
ATOM 943 C CA . ASP A 1 115 ? 3.874 -6.008 -2.263 1.00 55.22 115 ASP A CA 1
ATOM 944 C C . ASP A 1 115 ? 3.360 -7.122 -1.344 1.00 55.22 115 ASP A C 1
ATOM 946 O O . ASP A 1 115 ? 3.850 -8.246 -1.396 1.00 55.22 115 ASP A O 1
ATOM 950 N N . LYS A 1 116 ? 2.375 -6.807 -0.498 1.00 64.69 116 LYS A N 1
ATOM 951 C CA . LYS A 1 116 ? 1.891 -7.686 0.578 1.00 64.69 116 LYS A CA 1
ATOM 952 C C . LYS A 1 116 ? 0.370 -7.787 0.674 1.00 64.69 116 LYS A C 1
ATOM 954 O O . LYS A 1 116 ? -0.113 -8.443 1.591 1.00 64.69 116 LYS A O 1
ATOM 959 N N . GLY A 1 117 ? -0.360 -7.131 -0.226 1.00 70.25 117 GLY A N 1
ATOM 960 C CA . GLY A 1 117 ? -1.812 -7.254 -0.279 1.00 70.25 117 GLY A CA 1
ATOM 961 C C . GLY A 1 117 ? -2.264 -8.604 -0.818 1.00 70.25 117 GLY A C 1
ATOM 962 O O . GLY A 1 117 ? -1.457 -9.486 -1.124 1.00 70.25 117 GLY A O 1
ATOM 963 N N . ILE A 1 118 ? -3.580 -8.751 -0.946 1.00 72.56 118 ILE A N 1
ATOM 964 C CA . ILE A 1 118 ? -4.208 -9.980 -1.436 1.00 72.56 118 ILE A CA 1
ATOM 965 C C . ILE A 1 118 ? -3.748 -10.285 -2.863 1.00 72.56 118 ILE A C 1
ATOM 967 O O . ILE A 1 118 ? -3.758 -9.416 -3.735 1.00 72.56 118 ILE A O 1
ATOM 971 N N . LYS A 1 119 ? -3.350 -11.541 -3.079 1.00 76.31 119 LYS A N 1
ATOM 972 C CA . 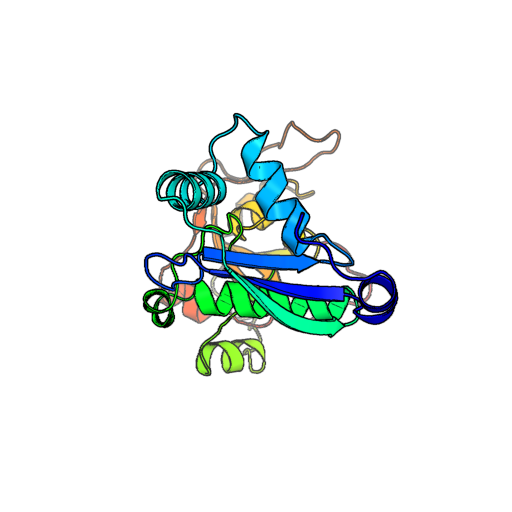LYS A 1 119 ? -2.889 -12.093 -4.354 1.00 76.31 119 LYS A CA 1
ATOM 973 C C . LYS A 1 119 ? -3.434 -13.497 -4.538 1.00 76.31 119 LYS A C 1
ATOM 975 O O . LYS A 1 119 ? -3.601 -14.238 -3.568 1.00 76.31 119 LYS A O 1
ATOM 980 N N . SER A 1 120 ? -3.669 -13.871 -5.785 1.00 79.00 120 SER A N 1
ATOM 981 C CA . SER A 1 120 ? -3.883 -15.259 -6.169 1.00 79.00 120 SER A CA 1
ATOM 982 C C . SER A 1 120 ? -2.622 -16.093 -5.924 1.00 79.00 120 SER A C 1
ATOM 984 O O . SER A 1 120 ? -1.501 -15.583 -5.866 1.00 79.00 120 SER A O 1
ATOM 986 N N . VAL A 1 121 ? -2.801 -17.411 -5.825 1.00 80.31 121 VAL A N 1
ATOM 987 C CA . VAL A 1 121 ? -1.683 -18.357 -5.682 1.00 80.31 121 VAL A CA 1
ATOM 988 C C . VAL A 1 121 ? -0.699 -18.232 -6.853 1.00 80.31 121 VAL A C 1
ATOM 990 O O . VAL A 1 121 ? 0.509 -18.249 -6.638 1.00 80.31 121 VAL A O 1
ATOM 993 N N . GLY A 1 122 ? -1.202 -18.036 -8.077 1.00 75.75 122 GLY A N 1
ATOM 994 C CA . GLY A 1 122 ? -0.366 -17.851 -9.266 1.00 75.75 122 GLY A CA 1
ATOM 995 C C . GLY A 1 122 ? 0.484 -16.579 -9.213 1.00 75.75 122 GLY A C 1
ATOM 996 O O . GLY A 1 122 ? 1.663 -16.625 -9.548 1.00 75.75 122 GLY A O 1
ATOM 997 N N . GLU A 1 123 ? -0.070 -15.464 -8.730 1.00 73.75 123 GLU A N 1
ATOM 998 C CA . GLU A 1 123 ? 0.694 -14.221 -8.546 1.00 73.75 123 GLU A CA 1
ATOM 999 C C . GLU A 1 123 ? 1.775 -14.370 -7.468 1.00 73.75 123 GLU A C 1
ATOM 1001 O O . GLU A 1 123 ? 2.875 -13.844 -7.618 1.00 73.75 123 GLU A O 1
ATOM 1006 N N . ILE A 1 124 ? 1.501 -15.102 -6.383 1.00 81.62 124 ILE A N 1
ATOM 1007 C CA . ILE A 1 124 ? 2.513 -15.413 -5.361 1.00 81.62 124 ILE A CA 1
ATOM 1008 C C . ILE A 1 124 ? 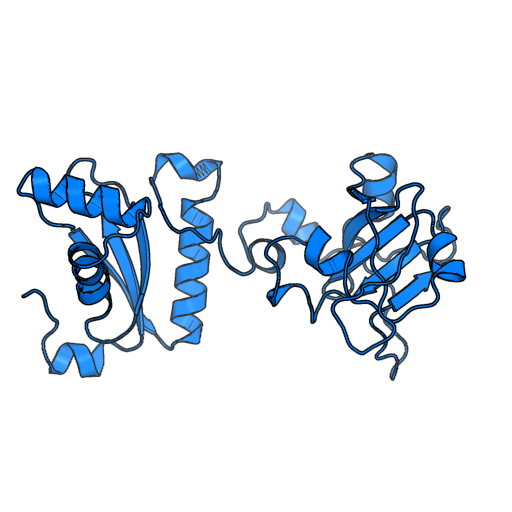3.643 -16.252 -5.963 1.00 81.62 124 ILE A C 1
ATOM 1010 O O . ILE A 1 124 ? 4.815 -15.919 -5.772 1.00 81.62 124 ILE A O 1
ATOM 1014 N N . GLU A 1 125 ? 3.307 -17.282 -6.739 1.00 80.88 125 GLU A N 1
ATOM 1015 C CA . GLU A 1 125 ? 4.296 -18.097 -7.447 1.00 80.88 125 GLU A CA 1
ATOM 1016 C C . GLU A 1 125 ? 5.135 -17.238 -8.402 1.00 80.88 125 GLU A C 1
ATOM 1018 O O . GLU A 1 125 ? 6.357 -17.323 -8.392 1.00 80.88 125 GLU A O 1
ATOM 1023 N N . GLN A 1 126 ? 4.521 -16.323 -9.156 1.00 70.12 126 GLN A N 1
ATOM 1024 C CA . GLN A 1 126 ? 5.247 -15.394 -10.030 1.00 70.12 126 GLN A CA 1
ATOM 1025 C C . GLN A 1 126 ? 6.188 -14.462 -9.262 1.00 70.12 126 GLN A C 1
ATOM 1027 O O . GLN A 1 126 ? 7.248 -14.112 -9.770 1.00 70.12 126 GLN A O 1
ATOM 1032 N N . ILE A 1 127 ? 5.844 -14.067 -8.035 1.00 72.19 127 ILE A N 1
ATOM 1033 C CA . ILE A 1 127 ? 6.706 -13.214 -7.210 1.00 72.19 127 ILE A CA 1
ATOM 1034 C C . ILE A 1 127 ? 7.942 -13.975 -6.733 1.00 72.19 127 ILE A C 1
ATOM 1036 O O . ILE A 1 127 ? 9.052 -13.446 -6.811 1.00 72.19 127 ILE A O 1
ATOM 1040 N N . TYR A 1 128 ? 7.762 -15.189 -6.216 1.00 76.44 128 TYR A N 1
ATOM 1041 C CA . TYR A 1 128 ? 8.841 -15.928 -5.554 1.00 76.44 128 TYR A CA 1
ATOM 1042 C C . TYR A 1 128 ? 9.605 -16.875 -6.487 1.00 76.44 128 TYR A C 1
ATOM 1044 O O . TYR A 1 128 ? 10.784 -17.128 -6.248 1.00 76.44 128 TYR A O 1
ATOM 1052 N N . ASN A 1 129 ? 8.981 -17.321 -7.575 1.00 80.94 129 ASN A N 1
ATOM 1053 C CA . ASN A 1 129 ? 9.549 -18.168 -8.625 1.00 80.94 129 ASN A CA 1
ATOM 1054 C C . ASN A 1 129 ? 9.643 -17.413 -9.968 1.00 80.94 129 ASN A C 1
ATOM 1056 O O . ASN A 1 129 ? 9.445 -17.966 -11.054 1.00 80.94 129 ASN A O 1
ATOM 1060 N N . CYS A 1 130 ? 9.917 -16.106 -9.903 1.00 77.50 130 CYS A N 1
ATOM 1061 C CA . CYS A 1 130 ? 10.090 -15.269 -11.084 1.00 77.50 130 CYS A CA 1
ATOM 1062 C C . CYS A 1 130 ? 11.250 -15.774 -11.955 1.00 77.50 130 CYS A C 1
ATOM 1064 O O . CYS A 1 130 ? 12.385 -15.940 -11.499 1.00 77.50 130 CYS A O 1
ATOM 1066 N N . LYS A 1 131 ? 10.983 -15.950 -13.253 1.00 85.56 131 LYS A N 1
ATOM 1067 C CA . LYS A 1 131 ? 12.028 -16.260 -14.235 1.00 85.56 131 LYS A CA 1
ATOM 1068 C C . LYS A 1 131 ? 12.991 -15.083 -14.347 1.00 85.56 131 LYS A C 1
ATOM 1070 O O . LYS A 1 131 ? 12.567 -13.925 -14.376 1.00 85.56 131 LYS A O 1
ATOM 1075 N N . LEU A 1 132 ? 14.284 -15.374 -14.455 1.00 88.88 132 LEU A N 1
ATOM 1076 C CA . LEU A 1 132 ? 15.282 -14.348 -14.735 1.00 88.88 132 LEU A CA 1
ATOM 1077 C C . LEU A 1 132 ? 15.035 -13.756 -16.131 1.00 88.88 132 LEU A C 1
ATOM 1079 O O . LEU A 1 132 ? 14.762 -14.485 -17.087 1.00 88.88 132 LEU A O 1
ATOM 1083 N N . LEU A 1 133 ? 15.122 -12.434 -16.250 1.00 90.62 133 LEU A N 1
ATOM 1084 C CA . LEU A 1 133 ? 15.111 -11.754 -17.533 1.00 90.62 133 LEU A CA 1
ATOM 1085 C C . LEU A 1 133 ? 16.416 -12.066 -18.266 1.00 90.62 133 LEU A C 1
ATOM 1087 O O . LEU A 1 133 ? 17.496 -11.693 -17.804 1.00 90.62 133 LEU A O 1
ATOM 1091 N N . ASP A 1 134 ? 16.299 -12.695 -19.432 1.00 89.31 134 ASP A N 1
ATOM 1092 C CA . ASP A 1 134 ? 17.410 -12.826 -20.365 1.00 89.31 134 ASP A CA 1
ATOM 1093 C C . ASP A 1 134 ? 17.702 -11.458 -20.995 1.00 89.31 134 ASP A C 1
ATOM 1095 O O . ASP A 1 134 ? 17.029 -11.005 -21.921 1.00 89.31 134 ASP A O 1
ATOM 1099 N N . ILE A 1 135 ? 18.690 -10.765 -20.433 1.00 88.12 135 ILE A N 1
ATOM 1100 C CA . ILE A 1 135 ? 19.101 -9.439 -20.899 1.00 88.12 135 ILE A CA 1
ATOM 1101 C C . ILE A 1 135 ? 19.847 -9.481 -22.236 1.00 88.12 135 ILE A C 1
ATOM 1103 O O . ILE A 1 135 ? 19.952 -8.435 -22.872 1.00 88.12 135 ILE A O 1
ATOM 1107 N N . HIS A 1 136 ? 20.363 -10.646 -22.643 1.00 85.88 136 HIS A N 1
ATOM 1108 C CA . HIS A 1 136 ? 21.172 -10.802 -23.851 1.00 85.88 136 HIS A CA 1
ATOM 1109 C C . HIS A 1 136 ? 20.303 -11.042 -25.085 1.00 85.88 136 HIS A C 1
ATOM 1111 O O . HIS A 1 136 ? 20.605 -10.508 -26.145 1.00 85.88 136 HIS A O 1
ATOM 1117 N N . ASN A 1 137 ? 19.198 -11.778 -24.932 1.00 87.69 137 ASN A N 1
ATOM 1118 C CA . ASN A 1 137 ? 18.306 -12.139 -26.040 1.00 87.69 137 ASN A CA 1
ATOM 1119 C C . ASN A 1 137 ? 16.986 -11.347 -26.062 1.00 87.69 137 ASN A C 1
ATOM 1121 O O . ASN A 1 137 ? 16.033 -11.737 -26.737 1.00 87.69 137 ASN A O 1
ATOM 1125 N N . LYS A 1 138 ? 16.886 -10.240 -25.317 1.00 91.81 138 LYS A N 1
ATOM 1126 C CA . LYS A 1 138 ? 15.691 -9.383 -25.346 1.00 91.81 138 LYS A CA 1
ATOM 1127 C C . LYS A 1 138 ? 15.629 -8.586 -26.671 1.00 91.81 138 LYS A C 1
ATOM 1129 O O . LYS A 1 138 ? 16.641 -8.012 -27.071 1.00 91.81 138 LYS A O 1
ATOM 1134 N N . PRO A 1 139 ? 14.451 -8.456 -27.305 1.00 94.00 139 PRO A N 1
ATOM 1135 C CA . PRO A 1 139 ? 14.317 -7.691 -28.550 1.00 94.00 139 PRO A CA 1
ATOM 1136 C C . PRO A 1 139 ? 14.271 -6.167 -28.355 1.00 94.00 139 PRO A C 1
ATOM 1138 O O . PRO A 1 139 ? 14.527 -5.433 -29.302 1.00 94.00 139 PRO A O 1
ATOM 1141 N N . HIS A 1 140 ? 13.963 -5.687 -27.144 1.00 96.94 140 HIS A N 1
ATOM 1142 C CA . HIS A 1 140 ? 13.734 -4.265 -26.869 1.00 96.94 140 HIS A CA 1
ATOM 1143 C C . HIS A 1 140 ? 14.802 -3.646 -25.954 1.00 96.94 140 HIS A C 1
ATOM 1145 O O . HIS A 1 140 ? 15.345 -4.299 -25.050 1.00 96.94 140 HIS A O 1
ATOM 1151 N N . LYS A 1 141 ? 15.063 -2.352 -26.139 1.00 96.81 141 LYS A N 1
ATOM 1152 C CA . LYS A 1 141 ? 15.813 -1.490 -25.219 1.00 96.81 141 LYS A CA 1
ATOM 1153 C C . LYS A 1 141 ? 14.929 -1.123 -24.030 1.00 96.81 141 LYS A C 1
ATOM 1155 O O . LYS A 1 141 ? 13.874 -0.513 -24.193 1.00 96.81 141 LYS A O 1
ATOM 1160 N N . LEU A 1 142 ? 15.372 -1.461 -22.819 1.00 97.00 142 LEU A N 1
ATOM 1161 C CA . LEU A 1 142 ? 14.623 -1.172 -21.593 1.00 97.00 142 LEU A CA 1
ATOM 1162 C C . LEU A 1 142 ? 15.335 -0.118 -20.746 1.00 97.00 142 LEU A C 1
ATOM 1164 O O . LEU A 1 142 ? 16.520 -0.253 -20.422 1.00 97.00 142 LEU A O 1
ATOM 1168 N N . LEU A 1 143 ? 14.587 0.891 -20.308 1.00 97.00 143 LEU A N 1
ATOM 1169 C CA . LEU A 1 143 ? 14.996 1.795 -19.239 1.00 97.00 143 LEU A CA 1
ATOM 1170 C C . LEU A 1 143 ? 14.376 1.326 -17.925 1.00 97.00 143 LEU A C 1
ATOM 1172 O O . LEU A 1 143 ? 13.182 1.481 -17.686 1.00 97.00 143 LEU A O 1
ATOM 1176 N N . CYS A 1 144 ? 15.193 0.744 -17.060 1.00 95.75 144 CYS A N 1
ATOM 1177 C CA . CYS A 1 144 ? 14.758 0.241 -15.769 1.00 95.75 144 CYS A CA 1
ATOM 1178 C C . CYS A 1 144 ? 14.881 1.318 -14.691 1.00 95.75 144 CYS A C 1
ATOM 1180 O O . CYS A 1 144 ? 15.952 1.898 -14.492 1.00 95.75 144 CYS A O 1
ATOM 1182 N N . ILE A 1 145 ? 13.797 1.520 -13.947 1.00 95.25 145 ILE A N 1
ATOM 1183 C CA . ILE A 1 145 ? 13.697 2.482 -12.854 1.00 95.25 145 ILE A CA 1
ATOM 1184 C C . ILE A 1 145 ? 13.380 1.735 -11.562 1.00 95.25 145 ILE A C 1
ATOM 1186 O O . ILE A 1 145 ? 12.289 1.196 -11.394 1.00 95.25 145 ILE A O 1
ATOM 1190 N N . ASN A 1 146 ? 14.329 1.723 -10.630 1.00 93.06 146 ASN A N 1
ATOM 1191 C CA . ASN A 1 146 ? 14.124 1.170 -9.298 1.00 93.06 146 ASN A CA 1
ATOM 1192 C C . ASN A 1 146 ? 13.237 2.104 -8.466 1.00 93.06 146 ASN A C 1
ATOM 1194 O O . ASN A 1 146 ? 13.650 3.211 -8.109 1.00 93.06 146 ASN A O 1
ATOM 1198 N N . ILE A 1 147 ? 12.056 1.623 -8.090 1.00 90.69 147 ILE A N 1
ATOM 1199 C CA . ILE A 1 147 ? 11.071 2.383 -7.310 1.00 90.69 147 ILE A CA 1
ATOM 1200 C C . ILE A 1 147 ? 11.034 1.982 -5.830 1.00 90.69 147 ILE A C 1
ATOM 1202 O O . ILE A 1 147 ? 10.137 2.402 -5.100 1.00 90.69 147 ILE A O 1
ATOM 1206 N N . ASN A 1 148 ? 12.024 1.229 -5.326 1.00 86.31 148 ASN A N 1
ATOM 1207 C CA . ASN A 1 148 ? 12.045 0.760 -3.929 1.00 86.31 148 ASN A CA 1
ATOM 1208 C C . ASN A 1 148 ? 11.908 1.911 -2.918 1.00 86.31 148 ASN A C 1
ATOM 1210 O O . ASN A 1 148 ? 11.256 1.767 -1.884 1.00 86.31 148 ASN A O 1
ATOM 1214 N N . LYS A 1 149 ? 12.519 3.063 -3.224 1.00 82.81 149 LYS A N 1
ATOM 1215 C CA . LYS A 1 149 ? 12.513 4.260 -2.367 1.00 82.81 149 LYS A CA 1
ATOM 1216 C C . LYS A 1 149 ? 11.410 5.265 -2.694 1.00 82.81 149 LYS A C 1
ATOM 1218 O O . LYS A 1 149 ? 11.226 6.192 -1.916 1.00 82.81 149 LYS A O 1
ATOM 1223 N N . THR A 1 150 ? 10.714 5.146 -3.818 1.00 79.88 150 THR A N 1
ATOM 1224 C CA . THR A 1 150 ? 9.684 6.120 -4.221 1.00 79.88 150 THR A CA 1
ATOM 1225 C C . THR A 1 150 ? 8.283 5.559 -4.057 1.00 79.88 150 THR A C 1
ATOM 1227 O O . THR A 1 150 ? 7.383 6.315 -3.709 1.00 79.88 150 THR A O 1
ATOM 1230 N N . TYR A 1 151 ? 8.104 4.243 -4.197 1.00 73.50 151 TYR A N 1
ATOM 1231 C CA . TYR A 1 151 ? 6.788 3.613 -4.178 1.00 73.50 151 TYR A CA 1
ATOM 1232 C C . TYR A 1 151 ? 6.001 3.874 -2.889 1.00 73.50 151 TYR A C 1
ATOM 1234 O O . TYR A 1 151 ? 4.823 4.158 -2.956 1.00 73.50 151 TYR A O 1
ATOM 1242 N N . HIS A 1 152 ? 6.632 3.902 -1.711 1.00 67.94 152 HIS A N 1
ATOM 1243 C CA . HIS A 1 152 ? 5.910 4.179 -0.457 1.00 67.94 152 HIS A CA 1
ATOM 1244 C C . HIS A 1 152 ? 5.268 5.580 -0.384 1.00 67.94 152 HIS A C 1
ATOM 1246 O O . HIS A 1 152 ? 4.441 5.820 0.490 1.00 67.94 152 HIS A O 1
ATOM 1252 N N . ARG A 1 153 ? 5.674 6.514 -1.255 1.00 61.69 153 ARG A N 1
ATOM 1253 C CA . ARG A 1 153 ? 5.153 7.890 -1.307 1.00 61.69 153 ARG A CA 1
ATOM 1254 C C . ARG A 1 153 ? 3.956 8.036 -2.243 1.00 61.69 153 ARG A C 1
ATOM 1256 O O . ARG A 1 153 ? 3.315 9.080 -2.224 1.00 61.69 153 ARG A O 1
ATOM 1263 N N . TYR A 1 154 ? 3.686 7.026 -3.064 1.00 61.72 154 TYR A N 1
ATOM 1264 C CA . TYR A 1 154 ? 2.650 7.055 -4.086 1.00 61.72 154 TYR A CA 1
ATOM 1265 C C . TYR A 1 154 ? 1.778 5.808 -3.968 1.00 61.72 154 TYR A C 1
ATOM 1267 O O . TYR A 1 154 ? 2.262 4.712 -3.713 1.00 61.72 154 TYR A O 1
ATOM 1275 N N . THR A 1 155 ? 0.478 5.957 -4.176 1.00 61.09 155 THR A N 1
ATOM 1276 C CA . THR A 1 155 ? -0.433 4.809 -4.277 1.00 61.09 155 THR A CA 1
ATOM 1277 C C . THR A 1 155 ? -0.337 4.130 -5.649 1.00 61.09 155 THR A C 1
ATOM 1279 O O . THR A 1 155 ? -0.619 2.940 -5.765 1.00 61.09 155 THR A O 1
ATOM 1282 N N . ASP A 1 156 ? 0.130 4.858 -6.669 1.00 79.50 156 ASP A N 1
ATOM 1283 C CA . ASP A 1 156 ? 0.234 4.409 -8.058 1.00 79.50 156 ASP A CA 1
ATOM 1284 C C . ASP A 1 156 ? 1.700 4.201 -8.502 1.00 79.50 156 ASP A C 1
ATOM 1286 O O . ASP A 1 156 ? 2.556 5.081 -8.352 1.00 79.50 156 ASP A O 1
ATOM 1290 N N . ILE A 1 157 ? 1.986 3.030 -9.087 1.00 85.69 157 ILE A N 1
ATOM 1291 C CA . ILE A 1 157 ? 3.293 2.671 -9.662 1.00 85.69 157 ILE A CA 1
ATOM 1292 C C . ILE A 1 157 ? 3.678 3.635 -10.781 1.00 85.69 157 ILE A C 1
ATOM 1294 O O . ILE A 1 157 ? 4.857 3.968 -10.910 1.00 85.69 157 ILE A O 1
ATOM 1298 N N . TYR A 1 158 ? 2.718 4.096 -11.582 1.00 90.44 158 TYR A N 1
ATOM 1299 C CA . TYR A 1 158 ? 3.002 5.030 -12.665 1.00 90.44 158 TYR A CA 1
ATOM 1300 C C . TYR A 1 158 ? 3.573 6.341 -12.124 1.00 90.44 158 TYR A C 1
ATOM 1302 O O . TYR A 1 158 ? 4.644 6.770 -12.549 1.00 90.44 158 TYR A O 1
ATOM 1310 N N . GLU A 1 159 ? 2.942 6.924 -11.106 1.00 89.25 159 GLU A N 1
ATOM 1311 C CA . GLU A 1 159 ? 3.437 8.137 -10.450 1.00 89.25 159 GLU A CA 1
ATOM 1312 C C . GLU A 1 159 ? 4.798 7.919 -9.778 1.00 89.25 159 GLU A C 1
ATOM 1314 O O . GLU A 1 159 ? 5.701 8.747 -9.928 1.00 89.25 159 GLU A O 1
ATOM 1319 N N . ALA A 1 160 ? 4.992 6.762 -9.134 1.00 89.19 160 ALA A N 1
ATOM 1320 C CA . ALA A 1 160 ? 6.281 6.385 -8.558 1.00 89.19 160 ALA A CA 1
ATOM 1321 C C . ALA A 1 160 ? 7.391 6.214 -9.603 1.00 89.19 160 ALA A C 1
ATOM 1323 O O . ALA A 1 160 ? 8.558 6.358 -9.242 1.00 89.19 160 ALA A O 1
ATOM 1324 N N . THR A 1 161 ? 7.042 5.897 -10.854 1.00 93.62 161 THR A N 1
ATOM 1325 C CA . THR A 1 161 ? 7.972 5.596 -11.954 1.00 93.62 161 THR A CA 1
ATOM 1326 C C . THR A 1 161 ? 8.212 6.792 -12.862 1.00 93.62 161 THR A C 1
ATOM 1328 O O . THR A 1 161 ? 9.288 6.900 -13.441 1.00 93.62 161 THR A O 1
ATOM 1331 N N . ARG A 1 162 ? 7.260 7.715 -13.012 1.00 93.62 162 ARG A N 1
ATOM 1332 C CA . ARG A 1 162 ? 7.328 8.719 -14.081 1.00 93.62 162 ARG A CA 1
ATOM 1333 C C . ARG A 1 162 ? 8.024 10.026 -13.718 1.00 93.62 162 ARG A C 1
ATOM 1335 O O . ARG A 1 162 ? 8.316 10.795 -14.627 1.00 93.62 162 ARG A O 1
ATOM 1342 N N . LYS A 1 163 ? 8.268 10.322 -12.432 1.00 90.81 163 LYS A N 1
ATOM 1343 C CA . LYS A 1 163 ? 8.725 11.653 -11.972 1.00 90.81 163 LYS A CA 1
ATOM 1344 C C . LYS A 1 163 ? 10.034 11.644 -11.185 1.00 90.81 163 LYS A C 1
ATOM 1346 O O . LYS A 1 163 ? 10.301 10.739 -10.405 1.00 90.81 163 LYS A O 1
ATOM 1351 N N . SER A 1 164 ? 10.744 12.773 -11.279 1.00 90.06 164 SER A N 1
ATOM 1352 C CA . SER A 1 164 ? 11.847 13.175 -10.394 1.00 90.06 164 SER A CA 1
ATOM 1353 C C . SER A 1 164 ? 13.098 12.279 -10.500 1.00 90.06 164 SER A C 1
ATOM 1355 O O . SER A 1 164 ? 13.711 11.921 -9.491 1.00 90.06 164 SER A O 1
ATOM 1357 N N . TRP A 1 165 ? 13.529 11.954 -11.725 1.00 92.94 165 TRP A N 1
ATOM 1358 C CA . TRP A 1 165 ? 14.707 11.110 -11.978 1.00 92.94 165 TRP A CA 1
ATOM 1359 C C . TRP A 1 165 ? 15.909 11.882 -12.504 1.00 92.94 165 TRP A C 1
ATOM 1361 O O . TRP A 1 165 ? 15.788 12.688 -13.417 1.00 92.94 165 TRP A O 1
ATOM 1371 N N . VAL A 1 166 ? 17.095 11.590 -11.972 1.00 91.75 166 VAL A N 1
ATOM 1372 C CA . VAL A 1 166 ? 18.358 12.096 -12.522 1.00 91.75 166 VAL A CA 1
ATOM 1373 C C . VAL A 1 166 ? 18.842 11.114 -13.586 1.00 91.75 166 VAL A C 1
ATOM 1375 O O . VAL A 1 166 ? 19.223 9.988 -13.261 1.00 91.75 166 VAL A O 1
ATOM 1378 N N . LEU A 1 167 ? 18.791 11.522 -14.853 1.00 92.88 167 LEU A N 1
ATOM 1379 C CA . LEU A 1 167 ? 19.179 10.704 -16.002 1.00 92.88 167 LEU A CA 1
ATOM 1380 C C . LEU A 1 167 ? 19.566 11.569 -17.211 1.00 92.88 167 LEU A C 1
ATOM 1382 O O . LEU A 1 167 ? 19.425 12.788 -17.171 1.00 92.88 167 LEU A O 1
ATOM 1386 N N . ASN A 1 168 ? 20.063 10.928 -18.273 1.00 92.31 168 ASN A N 1
ATOM 1387 C CA . ASN A 1 168 ? 20.310 11.573 -19.560 1.00 92.31 168 ASN A CA 1
ATOM 1388 C C . ASN A 1 168 ? 19.044 11.416 -20.432 1.00 92.31 168 ASN A C 1
ATOM 1390 O O . ASN A 1 168 ? 18.709 10.273 -20.755 1.00 92.31 168 ASN A O 1
ATOM 1394 N N . PRO A 1 169 ? 18.338 12.509 -20.785 1.00 92.94 169 PRO A N 1
ATOM 1395 C CA . PRO A 1 169 ? 17.077 12.435 -21.521 1.00 92.94 169 PRO A CA 1
ATOM 1396 C C . PRO A 1 169 ? 17.247 11.887 -22.942 1.00 92.94 169 PRO A C 1
ATOM 1398 O O . PRO A 1 169 ? 16.421 11.084 -23.361 1.00 92.94 169 PRO A O 1
ATOM 1401 N N . ASP A 1 170 ? 18.326 12.236 -23.649 1.00 93.00 170 ASP A N 1
ATOM 1402 C CA . ASP A 1 170 ? 18.581 11.761 -25.017 1.00 93.00 170 ASP A CA 1
ATOM 1403 C C . ASP A 1 170 ? 18.726 10.244 -25.036 1.00 93.00 170 ASP A C 1
ATOM 1405 O O . ASP A 1 170 ? 18.017 9.547 -25.758 1.00 93.00 170 ASP A O 1
ATOM 1409 N N . LYS A 1 171 ? 19.564 9.718 -24.135 1.00 95.69 171 LYS A N 1
ATOM 1410 C CA . LYS A 1 171 ? 19.722 8.274 -23.976 1.00 95.69 171 LYS A CA 1
ATOM 1411 C C . LYS A 1 171 ? 18.415 7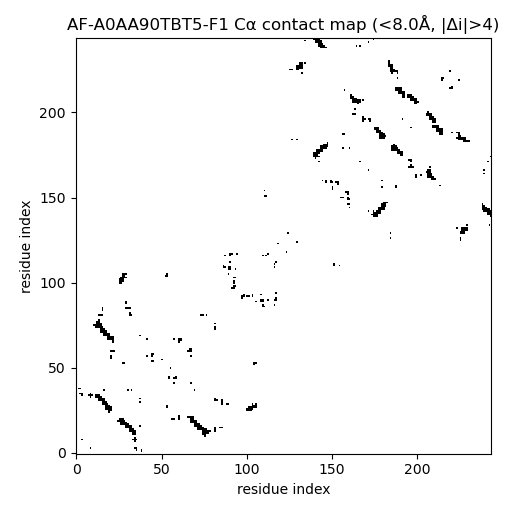.629 -23.534 1.00 95.69 171 LYS A C 1
ATOM 1413 O O . LYS A 1 171 ? 18.076 6.566 -24.035 1.00 95.69 171 LYS A O 1
ATOM 1418 N N . ALA A 1 172 ? 17.686 8.226 -22.591 1.00 95.19 172 ALA A N 1
ATOM 1419 C CA . ALA A 1 172 ? 16.429 7.681 -22.077 1.00 95.19 172 ALA A CA 1
ATOM 1420 C C . ALA A 1 172 ? 15.316 7.619 -23.135 1.00 95.19 172 ALA A C 1
ATOM 1422 O O . ALA A 1 172 ? 14.501 6.700 -23.089 1.00 95.19 172 ALA A O 1
ATOM 1423 N N . ASN A 1 173 ? 15.311 8.545 -24.096 1.00 95.44 173 ASN A N 1
ATOM 1424 C CA . ASN A 1 173 ? 14.384 8.555 -25.227 1.00 95.44 173 ASN A CA 1
ATOM 1425 C C . ASN A 1 173 ? 14.668 7.449 -26.261 1.00 95.44 173 ASN A C 1
ATOM 1427 O O . ASN A 1 173 ? 13.800 7.164 -27.077 1.00 95.44 173 ASN A O 1
ATOM 1431 N N . GLU A 1 174 ? 15.832 6.791 -26.221 1.00 96.62 174 GLU A N 1
ATOM 1432 C CA . GLU A 1 174 ? 16.102 5.608 -27.054 1.00 96.62 174 GLU A CA 1
ATOM 1433 C C . GLU A 1 174 ? 15.432 4.322 -26.544 1.00 96.62 174 GLU A C 1
ATOM 1435 O O . GLU A 1 174 ? 15.492 3.299 -27.225 1.00 96.62 174 GLU A O 1
ATOM 1440 N N . ALA A 1 175 ? 14.884 4.318 -25.326 1.00 97.19 175 ALA A N 1
ATOM 1441 C CA . ALA A 1 175 ? 14.251 3.129 -24.772 1.00 97.19 175 ALA A CA 1
ATOM 1442 C C . ALA A 1 175 ? 12.904 2.865 -25.451 1.00 97.19 175 ALA A C 1
ATOM 1444 O O . ALA A 1 175 ? 12.050 3.748 -25.500 1.00 97.19 175 ALA A O 1
ATOM 1445 N N . ASP A 1 176 ? 12.676 1.622 -25.873 1.00 97.38 176 ASP A N 1
ATOM 1446 C CA . ASP A 1 176 ? 11.366 1.191 -26.368 1.00 97.38 176 ASP A CA 1
ATOM 1447 C C . ASP A 1 176 ? 10.339 1.185 -25.228 1.00 97.38 176 ASP A C 1
ATOM 1449 O O . ASP A 1 176 ? 9.185 1.586 -25.401 1.00 97.38 176 ASP A O 1
ATOM 1453 N N . TYR A 1 177 ? 10.780 0.761 -24.036 1.00 98.00 177 TYR A N 1
ATOM 1454 C CA . TYR A 1 177 ? 9.950 0.690 -22.838 1.00 98.00 177 TYR A CA 1
ATOM 1455 C C . TYR A 1 177 ? 10.686 1.156 -21.582 1.00 98.00 177 TYR A C 1
ATOM 1457 O O . TYR A 1 177 ? 11.865 0.864 -21.359 1.00 98.00 177 TYR A O 1
ATOM 1465 N N . VAL A 1 178 ? 9.939 1.814 -20.697 1.00 97.88 178 VAL A N 1
ATOM 1466 C CA . VAL A 1 178 ? 10.351 2.097 -19.320 1.00 97.88 178 VAL A CA 1
ATOM 1467 C C . VAL A 1 178 ? 9.749 1.034 -18.411 1.00 97.88 178 VAL A C 1
ATOM 1469 O O . VAL A 1 178 ? 8.536 0.837 -18.403 1.00 97.88 178 VAL A O 1
ATOM 1472 N N . VAL A 1 179 ? 10.579 0.356 -17.621 1.00 96.88 179 VAL A N 1
ATOM 1473 C CA . VAL A 1 179 ? 10.136 -0.688 -16.689 1.00 96.88 179 VAL A CA 1
ATOM 1474 C C . VAL A 1 179 ? 10.320 -0.242 -15.243 1.00 96.88 179 VAL A C 1
ATOM 1476 O O . VAL A 1 179 ? 11.394 0.211 -14.844 1.00 96.88 179 VAL A O 1
ATOM 1479 N N . ALA A 1 180 ? 9.263 -0.382 -14.447 1.00 94.81 180 ALA A N 1
ATOM 1480 C CA . ALA A 1 180 ? 9.292 -0.133 -13.013 1.00 94.81 180 ALA A CA 1
ATOM 1481 C C . ALA A 1 180 ? 9.808 -1.378 -12.290 1.00 94.81 180 ALA A C 1
ATOM 1483 O O . ALA A 1 180 ? 9.153 -2.420 -12.301 1.00 94.81 180 ALA A O 1
ATOM 1484 N N . GLU A 1 181 ? 10.967 -1.278 -11.649 1.00 92.50 181 GLU A N 1
ATOM 1485 C CA . GLU A 1 181 ? 11.561 -2.362 -10.873 1.00 92.50 181 GLU A CA 1
ATOM 1486 C C . GLU A 1 181 ? 11.331 -2.157 -9.378 1.00 92.50 181 GLU A C 1
ATOM 1488 O O . GLU A 1 181 ? 11.684 -1.121 -8.807 1.00 92.50 181 GLU A O 1
ATOM 1493 N N . TYR A 1 182 ? 10.771 -3.179 -8.735 1.00 87.25 182 TYR A N 1
ATOM 1494 C CA . TYR A 1 182 ? 10.613 -3.237 -7.290 1.00 87.25 182 TYR A CA 1
ATOM 1495 C C . TYR A 1 182 ? 11.125 -4.578 -6.761 1.00 87.25 182 TYR A C 1
ATOM 1497 O O . TYR A 1 182 ? 10.663 -5.642 -7.179 1.00 87.25 182 TYR A O 1
ATOM 1505 N N . LYS A 1 183 ? 12.081 -4.522 -5.827 1.00 84.38 183 LYS A N 1
ATOM 1506 C CA . LYS A 1 183 ? 12.795 -5.676 -5.242 1.00 84.38 183 LYS A CA 1
ATOM 1507 C C . LYS A 1 183 ? 13.368 -6.642 -6.292 1.00 84.38 183 LYS A C 1
ATOM 1509 O O . LYS A 1 183 ? 13.335 -7.855 -6.116 1.00 84.38 183 LYS A O 1
ATOM 1514 N N . GLY A 1 184 ? 13.906 -6.097 -7.377 1.00 87.56 184 GLY A N 1
ATOM 1515 C CA . GLY A 1 184 ? 14.516 -6.852 -8.468 1.00 87.56 184 GLY A CA 1
ATOM 1516 C C . GLY A 1 184 ? 13.525 -7.424 -9.478 1.00 87.56 184 GLY A C 1
ATOM 1517 O O . GLY A 1 184 ? 13.966 -8.089 -10.404 1.00 87.56 184 GLY A O 1
ATOM 1518 N N . ILE A 1 185 ? 12.220 -7.176 -9.344 1.00 88.44 185 ILE A N 1
ATOM 1519 C CA . ILE A 1 185 ? 11.188 -7.696 -10.252 1.00 88.44 185 ILE A CA 1
ATOM 1520 C C . ILE A 1 185 ? 10.555 -6.536 -11.024 1.00 88.44 185 ILE A C 1
ATOM 1522 O O . ILE A 1 185 ? 10.262 -5.487 -10.444 1.00 88.44 185 ILE A O 1
ATOM 1526 N N . ILE A 1 186 ? 10.323 -6.722 -12.325 1.00 91.88 186 ILE A N 1
ATOM 1527 C CA . ILE A 1 186 ? 9.591 -5.760 -13.162 1.00 91.88 186 ILE A CA 1
ATOM 1528 C C . ILE A 1 186 ? 8.099 -5.814 -12.813 1.00 91.88 186 ILE A C 1
ATOM 1530 O O . ILE A 1 186 ? 7.460 -6.847 -12.971 1.00 91.88 186 ILE A O 1
ATOM 1534 N N . ARG A 1 187 ? 7.533 -4.698 -12.343 1.00 88.88 187 ARG A N 1
ATOM 1535 C CA . ARG A 1 187 ? 6.138 -4.603 -11.864 1.00 88.88 187 ARG A CA 1
ATOM 1536 C C . ARG A 1 187 ? 5.197 -3.846 -12.783 1.00 88.88 187 ARG A C 1
ATOM 1538 O O . ARG A 1 187 ? 3.984 -4.016 -12.704 1.00 88.88 187 ARG A O 1
ATOM 1545 N N . ALA A 1 188 ? 5.743 -2.994 -13.634 1.00 92.56 188 ALA A N 1
ATOM 1546 C CA . ALA A 1 188 ? 4.980 -2.303 -14.654 1.00 92.56 188 ALA A CA 1
ATOM 1547 C C . ALA A 1 188 ? 5.886 -1.961 -15.830 1.00 92.56 188 ALA A C 1
ATOM 1549 O O . ALA A 1 188 ? 7.099 -1.806 -15.674 1.00 92.56 188 ALA A O 1
ATOM 1550 N N . ILE A 1 189 ? 5.265 -1.844 -16.994 1.00 96.94 189 ILE A N 1
ATOM 1551 C CA . ILE A 1 189 ? 5.908 -1.519 -18.259 1.00 96.94 189 ILE A CA 1
ATOM 1552 C C . ILE A 1 189 ? 5.148 -0.324 -18.819 1.00 96.94 189 ILE A C 1
ATOM 1554 O O . ILE A 1 189 ? 3.915 -0.320 -18.832 1.00 96.94 189 ILE A O 1
ATOM 1558 N N . PHE A 1 190 ? 5.877 0.692 -19.256 1.00 97.81 190 PHE A N 1
ATOM 1559 C CA . PHE A 1 190 ? 5.319 1.922 -19.790 1.00 97.81 190 PHE A CA 1
ATOM 1560 C C . PHE A 1 190 ? 5.938 2.235 -21.142 1.00 97.81 190 PHE A C 1
ATOM 1562 O O . PHE A 1 190 ? 7.153 2.121 -21.323 1.00 97.81 190 PHE A O 1
ATOM 1569 N N . LYS A 1 191 ? 5.096 2.683 -22.068 1.00 97.69 191 LYS A N 1
ATOM 1570 C CA . LYS A 1 191 ? 5.526 3.267 -23.334 1.00 97.69 191 LYS A CA 1
ATOM 1571 C C . LYS A 1 191 ? 5.479 4.781 -23.201 1.00 97.69 191 LYS A C 1
ATOM 1573 O O . LYS A 1 191 ? 4.418 5.348 -22.927 1.00 97.69 191 LYS A O 1
ATOM 1578 N N . VAL A 1 192 ? 6.637 5.418 -23.343 1.00 97.19 192 VAL A N 1
ATOM 1579 C CA . VAL A 1 192 ? 6.749 6.880 -23.303 1.00 97.19 192 VAL A CA 1
ATOM 1580 C C . VAL A 1 192 ? 6.060 7.450 -24.541 1.00 97.19 192 VAL A C 1
ATOM 1582 O O . VAL A 1 192 ? 6.155 6.884 -25.629 1.00 97.19 192 VAL A O 1
ATOM 1585 N N . ASN A 1 193 ? 5.312 8.537 -24.372 1.00 95.88 193 ASN A N 1
ATOM 1586 C CA . ASN A 1 193 ? 4.658 9.201 -25.493 1.00 95.88 193 ASN A CA 1
ATOM 1587 C C . ASN A 1 193 ? 5.673 9.974 -26.360 1.00 95.88 193 ASN A C 1
ATOM 1589 O O . ASN A 1 193 ? 6.855 10.084 -26.037 1.00 95.88 193 ASN A O 1
ATOM 1593 N N . SER A 1 194 ? 5.200 10.566 -27.457 1.00 93.44 194 SER A N 1
ATOM 1594 C CA . SER A 1 194 ? 6.042 11.310 -28.405 1.00 93.44 194 SER A CA 1
ATOM 1595 C C . SER A 1 194 ? 6.745 12.539 -27.818 1.00 93.44 194 SER A C 1
ATOM 1597 O O . SER A 1 194 ? 7.672 13.054 -28.437 1.00 93.44 194 SER A O 1
ATOM 1599 N N . ARG A 1 195 ? 6.338 13.015 -26.633 1.00 93.06 195 ARG A N 1
ATOM 1600 C CA . ARG A 1 195 ? 7.006 14.120 -25.934 1.00 93.06 195 ARG A CA 1
ATOM 1601 C C . ARG A 1 195 ? 8.366 13.705 -25.372 1.00 93.06 195 ARG A C 1
ATOM 1603 O O . ARG A 1 195 ? 9.231 14.561 -25.208 1.00 93.06 195 ARG A O 1
ATOM 1610 N N . GLY A 1 196 ? 8.542 12.422 -25.058 1.00 93.94 196 GLY A N 1
ATOM 1611 C CA . GLY A 1 196 ? 9.757 11.918 -24.432 1.00 93.94 196 GLY A CA 1
ATOM 1612 C C . GLY A 1 196 ? 9.956 12.415 -22.995 1.00 93.94 196 GLY A C 1
ATOM 1613 O O . GLY A 1 196 ? 9.025 12.847 -22.307 1.00 93.94 196 GLY A O 1
ATOM 1614 N N . TRP A 1 197 ? 11.201 12.336 -22.534 1.00 95.69 197 TRP A N 1
ATOM 1615 C CA . TRP A 1 197 ? 11.639 12.813 -21.226 1.00 95.69 197 TRP A CA 1
ATOM 1616 C C . TRP A 1 197 ? 11.846 14.330 -21.213 1.00 95.69 197 TRP A C 1
ATOM 1618 O O . TRP A 1 197 ? 12.582 14.875 -22.031 1.00 95.69 197 TRP A O 1
ATOM 1628 N N . TYR A 1 198 ? 11.248 15.014 -20.236 1.00 92.75 198 TYR A N 1
ATOM 1629 C CA . TYR A 1 198 ? 11.322 16.470 -20.091 1.00 92.75 198 TYR A CA 1
ATOM 1630 C C . TYR A 1 198 ? 11.649 16.893 -18.656 1.00 92.75 198 TYR A C 1
ATOM 1632 O O . TYR A 1 198 ? 11.450 16.144 -17.695 1.00 92.75 198 TYR A O 1
ATOM 1640 N N . PHE A 1 199 ? 12.180 18.109 -18.519 1.00 91.50 199 PHE A N 1
ATOM 1641 C CA . PHE A 1 199 ? 12.614 18.669 -17.241 1.00 91.50 199 PHE A CA 1
ATOM 1642 C C . PHE A 1 199 ? 11.448 18.820 -16.253 1.00 91.50 199 PHE A C 1
ATOM 1644 O O . PHE A 1 199 ? 10.380 19.333 -16.595 1.00 91.50 199 PHE A O 1
ATOM 1651 N N . TYR A 1 200 ? 11.668 18.400 -15.009 1.00 84.56 200 TYR A N 1
ATOM 1652 C CA . TYR A 1 200 ? 10.694 18.471 -13.928 1.00 84.56 200 TYR A CA 1
ATOM 1653 C C . TYR A 1 200 ? 10.993 19.669 -13.019 1.00 84.56 200 TYR A C 1
ATOM 1655 O O . TYR A 1 200 ? 11.810 19.596 -12.105 1.00 84.56 200 TYR A O 1
ATOM 1663 N N . SER A 1 201 ? 10.299 20.781 -13.269 1.00 67.75 201 SER A N 1
ATOM 1664 C CA . SER A 1 201 ? 10.612 22.113 -12.727 1.00 67.75 201 SER A CA 1
ATOM 1665 C C . SER A 1 201 ? 10.376 22.330 -11.230 1.00 67.75 201 SER A C 1
ATOM 1667 O O . SER A 1 201 ? 10.701 23.397 -10.718 1.00 67.75 201 SER A O 1
ATOM 1669 N N . LYS A 1 202 ? 9.804 21.356 -10.513 1.00 66.00 202 LYS A N 1
ATOM 1670 C CA . LYS A 1 202 ? 9.493 21.499 -9.080 1.00 66.00 202 LYS A CA 1
ATOM 1671 C C . LYS A 1 202 ? 10.678 21.217 -8.148 1.00 66.00 202 LYS A C 1
ATOM 1673 O O . LYS A 1 202 ? 10.558 21.487 -6.958 1.00 66.00 202 LYS A O 1
ATOM 1678 N N . ASP A 1 203 ? 11.791 20.694 -8.661 1.00 58.72 203 ASP A N 1
ATOM 1679 C CA . ASP A 1 203 ? 12.985 20.371 -7.875 1.00 58.72 203 ASP A CA 1
ATOM 1680 C C . ASP A 1 203 ? 14.160 21.297 -8.247 1.00 58.72 203 ASP A C 1
ATOM 1682 O O . ASP A 1 203 ? 14.373 21.600 -9.416 1.00 58.72 203 ASP A O 1
ATOM 1686 N N . GLN A 1 204 ? 14.985 21.690 -7.264 1.00 56.97 204 GLN A N 1
ATOM 1687 C CA . GLN A 1 204 ? 16.229 22.466 -7.478 1.00 56.97 204 GLN A CA 1
ATOM 1688 C C . GLN A 1 204 ? 17.351 21.662 -8.176 1.00 56.97 204 GLN A C 1
ATOM 1690 O O . GLN A 1 204 ? 18.481 22.127 -8.305 1.00 56.97 204 GLN A O 1
ATOM 1695 N N . TYR A 1 205 ? 17.057 20.437 -8.610 1.00 66.56 205 TYR A N 1
ATOM 1696 C CA . TYR A 1 205 ? 18.003 19.500 -9.207 1.00 66.56 205 TYR A CA 1
ATOM 1697 C C . TYR A 1 205 ? 17.568 19.156 -10.632 1.00 66.56 205 TYR A C 1
ATOM 1699 O O . TYR A 1 205 ? 16.371 19.076 -10.897 1.00 66.56 205 TYR A O 1
ATOM 1707 N N . ASN A 1 206 ? 18.532 18.863 -11.515 1.00 83.00 206 ASN A N 1
ATOM 1708 C CA . ASN A 1 206 ? 18.288 18.413 -12.891 1.00 83.00 206 ASN A CA 1
ATOM 1709 C C . ASN A 1 206 ? 17.593 17.048 -12.929 1.00 83.00 206 ASN A C 1
ATOM 1711 O O . ASN A 1 206 ? 18.227 16.003 -13.094 1.00 83.00 206 ASN A O 1
ATOM 1715 N N . ARG A 1 207 ? 16.277 17.067 -12.733 1.00 90.31 207 ARG A N 1
ATOM 1716 C CA . ARG A 1 207 ? 15.424 15.890 -12.702 1.00 90.31 207 ARG A CA 1
ATOM 1717 C C . ARG A 1 207 ? 14.458 15.915 -13.866 1.00 90.31 207 ARG A C 1
ATOM 1719 O O . ARG A 1 207 ? 13.948 16.961 -14.253 1.00 90.31 207 ARG A O 1
ATOM 1726 N N . TYR A 1 208 ? 14.192 14.735 -14.390 1.00 93.81 208 TYR A N 1
ATOM 1727 C CA . TYR A 1 208 ? 13.373 14.516 -15.562 1.00 93.81 208 TYR A CA 1
ATOM 1728 C C . TYR A 1 208 ? 12.167 13.659 -15.206 1.00 93.81 208 TYR A C 1
ATOM 1730 O O . TYR A 1 208 ? 12.156 12.902 -14.227 1.00 93.81 208 TYR A O 1
ATOM 1738 N N . CYS A 1 209 ? 11.134 13.806 -16.016 1.00 94.50 209 CYS A N 1
ATOM 1739 C CA . CYS A 1 209 ? 9.923 13.016 -15.954 1.00 94.50 209 CYS A CA 1
ATOM 1740 C C . CYS A 1 209 ? 9.440 12.687 -17.363 1.00 94.50 209 CYS A C 1
ATOM 1742 O O . CYS A 1 209 ? 9.886 13.299 -18.334 1.00 94.50 209 CYS A O 1
ATOM 1744 N N . PHE A 1 210 ? 8.533 11.723 -17.459 1.00 96.06 210 PHE A N 1
ATOM 1745 C CA . PHE A 1 210 ? 7.879 11.372 -18.709 1.00 96.06 210 PHE A CA 1
ATOM 1746 C C . PHE A 1 210 ? 6.366 11.281 -18.531 1.00 96.06 210 PHE A C 1
ATOM 1748 O O . PHE A 1 210 ? 5.840 11.163 -17.416 1.00 96.06 210 PHE A O 1
ATOM 1755 N N . GLU A 1 211 ? 5.671 11.327 -19.658 1.00 96.31 211 GLU A N 1
ATOM 1756 C CA . GLU A 1 211 ? 4.266 10.963 -19.782 1.00 96.31 211 GLU A CA 1
ATOM 1757 C C . GLU A 1 211 ? 4.175 9.758 -20.714 1.00 96.31 211 GLU A C 1
ATOM 1759 O O . GLU A 1 211 ? 4.898 9.658 -21.706 1.00 96.31 211 GLU A O 1
ATOM 1764 N N . GLY A 1 212 ? 3.333 8.797 -20.367 1.00 94.81 212 GLY A N 1
ATOM 1765 C CA . GLY A 1 212 ? 3.234 7.553 -21.107 1.00 94.81 212 GLY A CA 1
ATOM 1766 C C . GLY A 1 212 ? 2.047 6.728 -20.656 1.00 94.81 212 GLY A C 1
ATOM 1767 O O . GLY A 1 212 ? 1.377 7.059 -19.678 1.00 94.81 212 GLY A O 1
ATOM 1768 N N . ASN A 1 213 ? 1.811 5.644 -21.379 1.00 95.69 213 ASN A N 1
ATOM 1769 C CA . ASN A 1 213 ? 0.735 4.711 -21.079 1.00 95.69 213 ASN A CA 1
ATOM 1770 C C . ASN A 1 213 ? 1.317 3.396 -20.579 1.00 95.69 213 ASN A C 1
ATOM 1772 O O . ASN A 1 213 ? 2.405 2.982 -20.997 1.00 95.69 213 ASN A O 1
ATOM 1776 N N . ARG A 1 214 ? 0.586 2.735 -19.680 1.00 95.56 214 ARG A N 1
ATOM 1777 C CA . ARG A 1 214 ? 0.906 1.369 -19.277 1.00 95.56 214 ARG A CA 1
ATOM 1778 C C . ARG A 1 214 ? 0.753 0.450 -20.487 1.00 95.56 214 ARG A C 1
ATOM 1780 O O . ARG A 1 214 ? -0.207 0.575 -21.239 1.00 95.56 214 ARG A O 1
ATOM 1787 N N . VAL A 1 215 ? 1.711 -0.449 -20.672 1.00 96.06 215 VAL A N 1
ATOM 1788 C CA . VAL A 1 215 ? 1.635 -1.483 -21.704 1.00 96.06 215 VAL A CA 1
ATOM 1789 C C . VAL A 1 215 ? 0.797 -2.636 -21.168 1.00 96.06 215 VAL A C 1
ATOM 1791 O O . VAL A 1 215 ? 1.104 -3.182 -20.109 1.00 96.06 215 VAL A O 1
ATOM 1794 N N . GLU A 1 216 ? -0.253 -2.986 -21.905 1.00 91.81 216 GLU A N 1
ATOM 1795 C CA . GLU A 1 216 ? -1.143 -4.122 -21.613 1.00 91.81 216 GLU A CA 1
ATOM 1796 C C . GLU A 1 216 ? -1.077 -5.203 -22.704 1.00 91.81 216 GLU A C 1
ATOM 1798 O O . GLU A 1 216 ? -1.719 -6.247 -22.599 1.00 91.81 216 GLU A O 1
ATOM 1803 N N . GLU A 1 217 ? -0.267 -4.976 -23.743 1.00 94.62 217 GLU A N 1
ATOM 1804 C CA . GLU A 1 217 ? -0.022 -5.925 -24.825 1.00 94.62 217 GLU A CA 1
ATOM 1805 C C . GLU A 1 217 ? 0.545 -7.232 -24.260 1.00 94.62 217 GLU A C 1
ATOM 1807 O O . GLU A 1 217 ? 1.628 -7.260 -23.668 1.00 94.62 217 GLU A O 1
ATOM 1812 N N . LYS A 1 218 ? -0.203 -8.326 -24.448 1.00 88.75 218 LYS A N 1
ATOM 1813 C CA . LYS A 1 218 ? 0.084 -9.629 -23.838 1.00 88.75 218 LYS A CA 1
ATOM 1814 C C . LYS A 1 218 ? 1.501 -10.119 -24.137 1.00 88.75 218 LYS A C 1
ATOM 1816 O O . LYS A 1 218 ? 2.187 -10.561 -23.224 1.00 88.75 218 LYS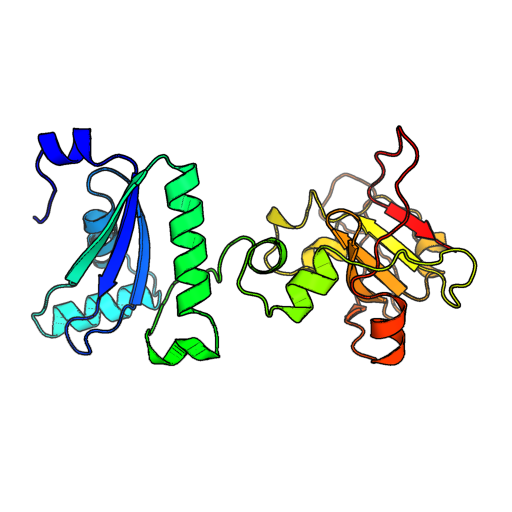 A O 1
ATOM 1821 N N . GLU A 1 219 ? 1.954 -9.973 -25.379 1.00 93.38 219 GLU A N 1
ATOM 1822 C CA . GLU A 1 219 ? 3.288 -10.396 -25.819 1.00 93.38 219 GLU A CA 1
ATOM 1823 C C . GLU A 1 219 ? 4.404 -9.674 -25.048 1.00 93.38 219 GLU A C 1
ATOM 1825 O O . GLU A 1 219 ? 5.346 -10.299 -24.561 1.00 93.38 219 GLU A O 1
ATOM 1830 N N . ILE A 1 220 ? 4.274 -8.358 -24.858 1.00 94.44 220 ILE A N 1
ATOM 1831 C CA . ILE A 1 220 ? 5.255 -7.549 -24.125 1.00 94.44 220 ILE A CA 1
ATOM 1832 C C . ILE A 1 220 ? 5.199 -7.849 -22.624 1.00 94.44 220 ILE A C 1
ATOM 1834 O O . ILE A 1 220 ? 6.239 -7.970 -21.968 1.00 94.44 220 ILE A O 1
ATOM 1838 N N . CYS A 1 221 ? 3.995 -8.017 -22.075 1.00 90.19 221 CYS A N 1
ATOM 1839 C CA . CYS A 1 221 ? 3.800 -8.407 -20.683 1.00 90.19 221 CYS A CA 1
ATOM 1840 C C . CYS A 1 221 ? 4.428 -9.778 -20.391 1.00 90.19 221 CYS A C 1
ATOM 1842 O O . CYS A 1 221 ? 5.193 -9.895 -19.442 1.00 90.19 221 CYS A O 1
ATOM 1844 N N . GLU A 1 222 ? 4.209 -10.792 -21.226 1.00 88.75 222 GLU A N 1
ATOM 1845 C CA . GLU A 1 222 ? 4.833 -12.118 -21.073 1.00 88.75 222 GLU A CA 1
ATOM 1846 C C . GLU A 1 222 ? 6.364 -12.070 -21.213 1.00 88.75 222 GLU A C 1
ATOM 1848 O O . GLU A 1 222 ? 7.099 -12.843 -20.580 1.00 88.75 222 GLU A O 1
ATOM 1853 N N . LEU A 1 223 ? 6.878 -11.139 -22.020 1.00 91.69 223 LEU A N 1
ATOM 1854 C CA . LEU A 1 223 ? 8.313 -10.947 -22.196 1.00 91.69 223 LEU A CA 1
ATOM 1855 C C . LEU A 1 223 ? 9.001 -10.286 -21.003 1.00 91.69 223 LEU A C 1
ATOM 1857 O O . LEU A 1 223 ? 10.175 -10.595 -20.787 1.00 91.69 223 LEU A O 1
ATOM 1861 N N . TYR A 1 224 ? 8.338 -9.422 -20.233 1.00 93.69 224 TYR A N 1
ATOM 1862 C CA . TYR A 1 224 ? 9.026 -8.612 -19.215 1.00 93.69 224 TYR A CA 1
ATOM 1863 C C . TYR A 1 224 ? 8.354 -8.562 -17.847 1.00 93.69 224 TYR A C 1
ATOM 1865 O O . TYR A 1 224 ? 9.067 -8.475 -16.847 1.00 93.69 224 TYR A O 1
ATOM 1873 N N . LEU A 1 225 ? 7.025 -8.594 -17.775 1.00 90.25 225 LEU A N 1
ATOM 1874 C CA . LEU A 1 225 ? 6.299 -8.442 -16.519 1.00 90.25 225 LEU A CA 1
ATOM 1875 C C . LEU A 1 225 ? 6.610 -9.613 -15.579 1.00 90.25 225 LEU A C 1
ATOM 1877 O O . LEU A 1 225 ? 6.736 -10.758 -16.008 1.00 90.25 225 LEU A O 1
ATOM 1881 N N . ASP A 1 226 ? 6.807 -9.295 -14.302 1.00 87.19 226 ASP A N 1
ATOM 1882 C CA . ASP A 1 226 ? 7.169 -10.224 -13.230 1.00 87.19 226 ASP A CA 1
ATOM 1883 C C . ASP A 1 226 ? 8.454 -11.042 -13.464 1.00 87.19 226 ASP A C 1
ATOM 1885 O O . ASP A 1 226 ? 8.766 -11.956 -12.701 1.00 87.19 226 ASP A O 1
ATOM 1889 N N . LYS A 1 227 ? 9.281 -10.673 -14.453 1.00 90.00 227 LYS A N 1
ATOM 1890 C CA . LYS A 1 227 ? 10.632 -11.229 -14.590 1.00 90.00 227 LYS A CA 1
ATOM 1891 C C . LYS A 1 227 ? 11.600 -10.564 -13.623 1.00 90.00 227 LYS A C 1
ATOM 1893 O O . LYS A 1 227 ? 11.558 -9.351 -13.384 1.00 90.00 227 LYS A O 1
ATOM 1898 N N . LYS A 1 228 ? 12.517 -11.372 -13.091 1.00 90.56 228 LYS A N 1
ATOM 1899 C CA . LYS A 1 228 ? 13.591 -10.914 -12.214 1.00 90.56 228 LYS A CA 1
ATOM 1900 C C . LYS A 1 228 ? 14.708 -10.300 -13.043 1.00 90.56 228 LYS A C 1
ATOM 1902 O O . LYS A 1 228 ? 15.277 -10.943 -13.920 1.00 90.56 228 LYS A O 1
ATOM 1907 N N . LEU A 1 229 ? 15.058 -9.063 -12.747 1.00 90.06 229 LEU A N 1
ATOM 1908 C CA . LEU A 1 229 ? 16.230 -8.418 -13.309 1.00 90.06 229 LEU A CA 1
ATOM 1909 C C . LEU A 1 229 ? 17.508 -9.027 -12.711 1.00 90.06 229 LEU A C 1
ATOM 1911 O O . LEU A 1 229 ? 17.533 -9.326 -11.516 1.00 90.06 229 LEU A O 1
ATOM 1915 N N . PRO A 1 230 ? 18.588 -9.174 -13.501 1.00 87.38 230 PRO A N 1
ATOM 1916 C CA . PRO A 1 230 ? 19.870 -9.627 -12.974 1.00 87.38 230 PRO A CA 1
ATOM 1917 C C . PRO A 1 230 ? 20.360 -8.714 -11.854 1.00 87.38 230 PRO A C 1
ATOM 1919 O O . PRO A 1 230 ? 20.203 -7.489 -11.947 1.00 87.38 230 PRO A O 1
ATOM 1922 N N . ASP A 1 231 ? 20.994 -9.299 -10.839 1.00 83.50 231 ASP A N 1
ATOM 1923 C CA . ASP A 1 231 ? 21.495 -8.553 -9.690 1.00 83.50 231 ASP A CA 1
ATOM 1924 C C . ASP A 1 231 ? 22.430 -7.418 -10.130 1.00 83.50 231 ASP A C 1
ATOM 1926 O O . ASP A 1 231 ? 23.204 -7.526 -11.088 1.00 83.50 231 ASP A O 1
ATOM 1930 N N . LYS A 1 232 ? 22.333 -6.281 -9.438 1.00 79.06 232 LYS A N 1
ATOM 1931 C CA . LYS A 1 232 ? 23.236 -5.156 -9.678 1.00 79.06 232 LYS A CA 1
ATOM 1932 C C . LYS A 1 232 ? 24.634 -5.513 -9.172 1.00 79.06 232 LYS A C 1
ATOM 1934 O O . LYS A 1 232 ? 24.785 -6.135 -8.121 1.00 79.06 232 LYS A O 1
ATOM 1939 N N . LEU A 1 233 ? 25.661 -5.040 -9.878 1.00 74.75 233 LEU A N 1
ATOM 1940 C CA . LEU A 1 233 ? 27.036 -5.105 -9.387 1.00 74.75 233 LEU A CA 1
ATOM 1941 C C . LEU A 1 233 ? 27.137 -4.380 -8.036 1.00 74.75 233 LEU A C 1
ATOM 1943 O O . LEU A 1 233 ? 26.552 -3.303 -7.854 1.00 74.75 233 LEU A O 1
ATOM 1947 N N . LYS A 1 234 ? 27.891 -4.961 -7.095 1.00 65.12 234 LYS A N 1
ATOM 1948 C CA . LYS A 1 234 ? 28.139 -4.360 -5.776 1.00 65.12 234 LYS A CA 1
ATOM 1949 C C . LYS A 1 234 ? 28.641 -2.917 -5.951 1.00 65.12 234 LYS A C 1
ATOM 1951 O O . LYS A 1 234 ? 29.572 -2.678 -6.709 1.00 65.12 234 LYS A O 1
ATOM 1956 N N . GLY A 1 235 ? 27.995 -1.964 -5.272 1.00 63.31 235 GLY A N 1
ATOM 1957 C CA . GLY A 1 235 ? 28.303 -0.526 -5.359 1.00 63.31 235 GLY A CA 1
ATOM 1958 C C . GLY A 1 235 ? 27.419 0.286 -6.317 1.00 63.31 235 GLY A C 1
ATOM 1959 O O . GLY A 1 235 ? 27.450 1.514 -6.283 1.00 63.31 235 GLY A O 1
ATOM 1960 N N . SER A 1 236 ? 26.565 -0.355 -7.123 1.00 69.19 236 SER A N 1
ATOM 1961 C CA . SER A 1 236 ? 25.641 0.350 -8.026 1.00 69.19 236 SER A CA 1
ATOM 1962 C C . SER A 1 236 ? 24.398 0.863 -7.290 1.00 69.19 236 SER A C 1
ATOM 1964 O O . SER A 1 236 ? 23.370 0.189 -7.225 1.00 69.19 236 SER A O 1
ATOM 1966 N N . ALA A 1 237 ? 24.479 2.079 -6.745 1.00 73.44 237 ALA A N 1
ATOM 1967 C CA . ALA A 1 237 ? 23.377 2.720 -6.017 1.00 73.44 237 ALA A CA 1
ATOM 1968 C C . ALA A 1 237 ? 22.363 3.456 -6.918 1.00 73.44 237 ALA A C 1
ATOM 1970 O O . ALA A 1 237 ? 21.321 3.896 -6.427 1.00 73.44 237 ALA A O 1
ATOM 1971 N N . ASN A 1 238 ? 22.649 3.605 -8.218 1.00 84.81 238 ASN A N 1
ATOM 1972 C CA . ASN A 1 238 ? 21.785 4.357 -9.128 1.00 84.81 238 ASN A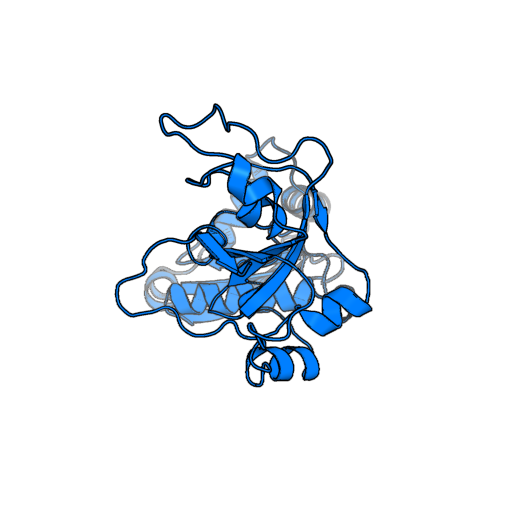 CA 1
ATOM 1973 C C . ASN A 1 238 ? 20.433 3.632 -9.313 1.00 84.81 238 ASN A C 1
ATOM 1975 O O . A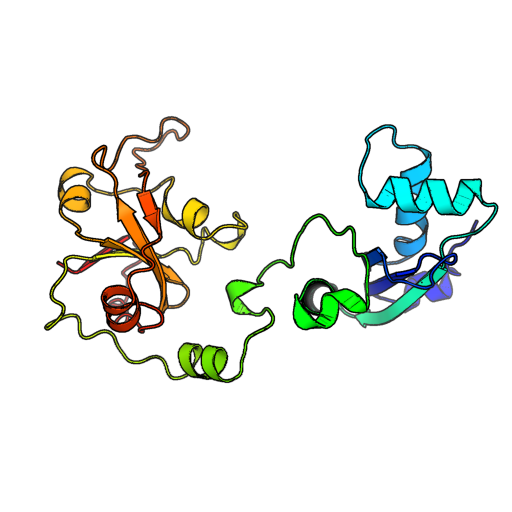SN A 1 238 ? 20.420 2.437 -9.651 1.00 84.81 238 ASN A O 1
ATOM 1979 N N . PRO A 1 239 ? 19.290 4.309 -9.084 1.00 90.44 239 PRO A N 1
ATOM 1980 C CA . PRO A 1 239 ? 17.982 3.729 -9.363 1.00 90.44 239 PRO A CA 1
ATOM 1981 C C . PRO A 1 239 ? 17.745 3.482 -10.858 1.00 90.44 239 PRO A C 1
ATOM 1983 O O . PRO A 1 239 ? 16.960 2.599 -11.188 1.00 90.44 239 PRO A O 1
ATOM 1986 N N . ILE A 1 240 ? 18.444 4.191 -11.745 1.00 93.06 240 ILE A N 1
ATOM 1987 C CA . ILE A 1 240 ? 18.301 4.082 -13.197 1.00 93.06 240 ILE A CA 1
ATOM 1988 C C . ILE A 1 240 ? 19.291 3.060 -13.765 1.00 93.06 240 ILE A C 1
ATOM 1990 O O . ILE A 1 240 ? 20.489 3.111 -13.474 1.00 93.06 240 ILE A O 1
ATOM 1994 N N . ARG A 1 241 ? 18.801 2.146 -14.608 1.00 93.19 241 ARG A N 1
ATOM 1995 C CA . ARG A 1 241 ? 19.612 1.170 -15.348 1.00 93.19 241 ARG A CA 1
ATOM 1996 C C . ARG A 1 241 ? 19.162 1.107 -16.805 1.00 93.19 241 ARG A C 1
ATOM 1998 O O . ARG A 1 241 ? 18.001 0.839 -17.085 1.00 93.19 241 ARG A O 1
ATOM 2005 N N . TYR A 1 242 ? 20.108 1.290 -17.717 1.00 93.25 242 TYR A N 1
ATOM 2006 C CA . TYR A 1 242 ? 19.894 1.126 -19.152 1.00 93.25 242 TYR A CA 1
ATOM 2007 C C . TYR A 1 242 ? 20.226 -0.314 -19.542 1.00 93.25 242 TYR A C 1
ATOM 2009 O O . TYR A 1 242 ? 21.341 -0.774 -19.294 1.00 93.25 242 TYR A O 1
ATOM 2017 N N . LEU A 1 243 ? 19.257 -1.022 -20.109 1.00 92.38 243 LEU A N 1
ATOM 2018 C CA . LEU A 1 243 ? 19.402 -2.369 -20.655 1.00 92.38 243 LEU A CA 1
ATOM 2019 C C . LEU A 1 243 ? 19.164 -2.284 -22.156 1.00 92.38 243 LEU A C 1
ATOM 2021 O O . LEU A 1 243 ? 18.074 -2.599 -22.637 1.00 92.38 243 LEU A O 1
ATOM 2025 N N . TYR A 1 244 ? 20.150 -1.746 -22.864 1.00 91.19 244 TYR A N 1
ATOM 2026 C CA . TYR A 1 244 ? 20.089 -1.554 -24.310 1.00 91.19 244 TYR A CA 1
ATOM 2027 C C . TYR A 1 244 ? 20.750 -2.745 -24.971 1.00 91.19 244 TYR A C 1
ATOM 2029 O O . TYR A 1 244 ? 21.864 -3.095 -24.530 1.00 91.19 244 TYR A O 1
#

Solvent-accessible surface area (backbone atoms only — not comparable to full-atom values): 14025 Å² total; per-residue (Å²): 130,85,66,67,54,70,71,48,42,74,62,39,43,22,22,22,34,38,38,29,43,74,90,79,69,30,40,31,40,76,44,63,38,49,62,51,42,76,48,48,63,72,47,54,49,76,77,53,88,75,89,48,72,53,39,56,53,53,52,51,38,46,78,72,75,46,66,80,41,78,44,78,76,46,63,63,32,53,69,69,53,18,48,53,52,36,31,52,50,46,36,50,43,66,31,80,92,42,32,89,69,30,63,64,46,65,93,63,79,28,85,52,46,89,85,75,36,86,70,55,72,67,58,50,46,39,68,77,65,37,53,69,50,61,80,84,80,52,94,63,29,34,34,36,36,51,27,72,86,38,36,89,81,38,99,44,68,64,67,30,61,32,53,76,38,77,74,59,48,74,70,57,58,66,34,64,33,40,30,32,26,47,94,52,25,24,77,46,45,29,36,66,41,96,81,37,55,41,80,39,86,91,50,102,52,85,20,30,26,52,54,62,47,76,61,78,54,63,72,61,38,74,71,44,53,44,20,24,54,74,83,75,62,90,86,67,80,68,50,66,44,80,49,113

InterPro domains:
  IPR000305 GIY-YIG endonuclease [PS50164] (12-101)
  IPR035901 GIY-YIG endonuclease superfamily [SSF82771]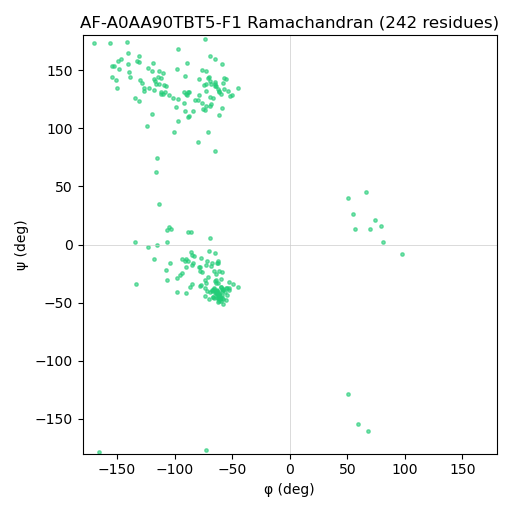 (14-96)
  IPR054739 LEM-3-like, GIY-YIG domain [PF22945] (25-130)
  IPR060772 LEM-3-like, GIY-YIG domain, bacteria [cd10440] (14-106)

Organism: NCBI:txid3063998